Protein AF-A0A7C5JXQ3-F1 (afdb_monomer)

Solvent-accessible surface area (backbone atoms only — not comparable to full-atom values): 12854 Å² total; per-residue (Å²): 113,46,66,53,83,56,86,67,81,55,70,66,38,76,44,53,27,31,28,66,44,80,51,94,66,25,33,38,23,37,34,56,36,29,86,95,40,51,32,40,28,43,46,82,27,57,37,91,59,93,70,93,56,62,71,83,82,49,52,71,72,39,76,44,62,29,24,29,69,43,68,39,80,94,79,56,45,31,37,34,20,41,48,78,48,49,72,65,57,44,50,49,50,55,48,53,54,52,41,35,43,50,38,49,52,54,48,46,54,38,17,58,74,72,72,46,56,62,68,57,39,37,63,48,44,46,37,41,35,28,72,74,58,72,36,50,39,57,49,44,51,47,25,57,74,75,36,54,72,81,43,51,95,56,29,62,70,86,50,45,69,53,45,44,56,48,30,67,73,71,54,84,76,88,79,84,87,83,88,85,89,81,92,82,87,52,102,52,100,62,26,67,60,52,51,50,54,53,53,51,54,50,31,55,62,49,47,69,42,88,96,46,85,66,85,91,80,89,90,79,133

Sequence (221 aa):
MPRRAREFPEEGEFVVATVKSIHHYGAFLTLDEYPGKEGFMHISEVAPTFVRNIRDYLKEGQKIVAKVIRVDPSKGHIDLSLKRVKQQERKAKLQEFKRAQKAENLLKMAAEKLGKDFETAWREVWVPLEEEYGEVYAAFEDAAQNGIEVLKDLIPDEWLPVLEEIIRNYVEIPTVTIDAEFEITVPIPNGIEIIKEALIRARDRANEEQGIEVKFSYLGA

Organism: Thermococcus litoralis (NCBI:txid2265)

Secondary structure (DSSP, 8-state):
----SSSSPPTT-EEEEEEEEE-SSEEEEEETTSTT-EEEEEGGGT-SS--S-GGGT--TT-EEEEEEEEEETTTTEEEEESTT--HHHHHHHHHHHHHHHHHHHHHHHHHHHHT--HHHHIIIIIHHHHHHHSSHHHHHHHHHHH-GGGGTTTS-GGGHHHHHHHHHHHS---PPP----------STTHHHHHHHHHHHHHHHHTTSTT----------

Radius of gyration: 25.71 Å; Cα contacts (8 Å, |Δi|>4): 322; chains: 1; bounding box: 47×52×76 Å

Structure (mmCIF, N/CA/C/O backbone):
data_AF-A0A7C5JXQ3-F1
#
_entry.id   AF-A0A7C5JXQ3-F1
#
loop_
_atom_site.group_PDB
_atom_site.id
_atom_site.type_symbol
_atom_site.label_atom_id
_atom_site.label_alt_id
_atom_site.label_comp_id
_atom_site.label_asym_id
_atom_site.label_entity_id
_atom_site.label_seq_id
_atom_site.pdbx_PDB_ins_code
_atom_site.Cartn_x
_atom_site.Cartn_y
_atom_site.Cartn_z
_atom_site.occupancy
_atom_site.B_iso_or_equiv
_atom_site.auth_seq_id
_atom_site.auth_comp_id
_atom_site.auth_asym_id
_atom_site.auth_atom_id
_atom_site.pdbx_PDB_model_num
ATOM 1 N N . MET A 1 1 ? 3.890 4.669 7.418 1.00 72.50 1 MET A N 1
ATOM 2 C CA . MET A 1 1 ? 2.697 3.803 7.294 1.00 72.50 1 MET A CA 1
ATOM 3 C C . MET A 1 1 ? 1.848 4.523 6.289 1.00 72.50 1 MET A C 1
ATOM 5 O O . MET A 1 1 ? 1.723 5.738 6.457 1.00 72.50 1 MET A O 1
ATOM 9 N N . PRO A 1 2 ? 1.362 3.826 5.255 1.00 79.12 2 PRO A N 1
ATOM 10 C CA . PRO A 1 2 ? 0.767 4.493 4.116 1.00 79.12 2 PRO A CA 1
ATOM 11 C C . PRO A 1 2 ? -0.486 5.183 4.617 1.00 79.12 2 PRO A C 1
ATOM 13 O O . PRO A 1 2 ? -1.382 4.542 5.162 1.00 79.12 2 PRO A O 1
ATOM 16 N N . ARG A 1 3 ? -0.471 6.508 4.540 1.00 87.62 3 ARG A N 1
ATOM 17 C CA . ARG A 1 3 ? -1.582 7.343 4.965 1.00 87.62 3 ARG A CA 1
ATOM 18 C C . ARG A 1 3 ? -2.671 7.267 3.884 1.00 87.62 3 ARG A C 1
ATOM 20 O O . ARG A 1 3 ? -2.395 7.020 2.722 1.00 87.62 3 ARG A O 1
ATOM 27 N N . ARG A 1 4 ? -3.932 7.435 4.238 1.00 90.06 4 ARG A N 1
ATOM 28 C CA . ARG A 1 4 ? -4.990 7.660 3.245 1.00 90.06 4 ARG A CA 1
ATOM 29 C C . ARG A 1 4 ? -5.142 9.158 3.006 1.00 90.06 4 ARG A C 1
ATOM 31 O O . ARG A 1 4 ? -4.975 9.949 3.937 1.00 90.06 4 ARG A O 1
ATOM 38 N N . ALA A 1 5 ? -5.463 9.560 1.780 1.00 85.06 5 ALA A N 1
ATOM 39 C CA . ALA A 1 5 ? -5.806 10.939 1.441 1.00 85.06 5 ALA A CA 1
ATOM 40 C C . ALA A 1 5 ? -7.048 11.397 2.220 1.00 85.06 5 ALA A C 1
ATOM 42 O O . ALA A 1 5 ? -7.107 12.520 2.721 1.00 85.06 5 ALA A O 1
ATOM 43 N N . ARG A 1 6 ? -8.014 10.487 2.391 1.00 88.94 6 ARG A N 1
ATOM 44 C CA . ARG A 1 6 ? -9.240 10.719 3.160 1.00 88.94 6 ARG A CA 1
ATOM 45 C C . ARG A 1 6 ? -8.972 10.695 4.661 1.00 88.94 6 ARG A C 1
ATOM 47 O O . ARG A 1 6 ? -8.237 9.853 5.169 1.00 88.94 6 ARG A O 1
ATOM 54 N N . GLU A 1 7 ? -9.640 11.587 5.384 1.00 88.88 7 GLU A N 1
ATOM 55 C CA . GLU A 1 7 ? -9.481 11.705 6.836 1.00 88.88 7 GLU A CA 1
ATOM 56 C C . GLU A 1 7 ? -10.127 10.543 7.613 1.00 88.88 7 GLU A C 1
ATOM 58 O O . GLU A 1 7 ? -9.627 10.143 8.667 1.00 88.88 7 GLU A O 1
ATOM 63 N N . PHE A 1 8 ? -11.232 9.999 7.099 1.00 92.31 8 PHE A N 1
ATOM 64 C CA . PHE A 1 8 ? -11.975 8.899 7.708 1.00 92.31 8 PHE A CA 1
ATOM 65 C C . PHE A 1 8 ? -12.136 7.740 6.720 1.00 92.31 8 PHE A C 1
ATOM 67 O O . PHE A 1 8 ? -12.229 7.983 5.513 1.00 92.31 8 PHE A O 1
ATOM 74 N N . PRO A 1 9 ? -12.181 6.490 7.213 1.00 94.56 9 PRO A N 1
ATOM 75 C CA . PRO A 1 9 ? -12.545 5.354 6.383 1.00 94.56 9 PRO A CA 1
ATOM 76 C C . PRO A 1 9 ? -14.033 5.381 6.034 1.00 94.56 9 PRO A C 1
ATOM 78 O O . PRO A 1 9 ? -14.826 6.077 6.673 1.00 94.56 9 PRO A O 1
ATOM 81 N N . GLU A 1 10 ? -14.418 4.574 5.054 1.00 94.12 10 GLU A N 1
ATOM 82 C CA . GLU A 1 10 ? -15.825 4.371 4.708 1.00 94.12 10 GLU A CA 1
ATOM 83 C C . GLU A 1 10 ? -16.452 3.204 5.472 1.00 94.12 10 GLU A C 1
ATOM 85 O O . GLU A 1 10 ? -15.788 2.249 5.887 1.00 94.12 10 GLU A O 1
ATOM 90 N N . GLU A 1 11 ? -17.775 3.249 5.638 1.00 95.75 11 GLU A N 1
ATOM 91 C CA . GLU A 1 11 ? -18.506 2.103 6.168 1.00 95.75 11 GLU A CA 1
ATOM 92 C C . GLU A 1 11 ? -18.346 0.891 5.245 1.00 95.75 11 GLU A C 1
ATOM 94 O O . GLU A 1 11 ? -18.584 0.948 4.042 1.00 95.75 11 GLU A O 1
ATOM 99 N N . GLY A 1 12 ? -17.943 -0.237 5.826 1.00 95.88 12 GLY A N 1
ATOM 100 C CA . GLY A 1 12 ? -17.653 -1.462 5.095 1.00 95.88 12 GLY A CA 1
ATOM 101 C C . GLY A 1 12 ? -16.199 -1.620 4.649 1.00 95.88 12 GLY A C 1
ATOM 102 O O . GLY A 1 12 ? -15.840 -2.745 4.290 1.00 95.88 12 GLY A O 1
ATOM 103 N N . GLU A 1 13 ? -15.370 -0.575 4.730 1.00 95.38 13 GLU A N 1
ATOM 104 C CA . GLU A 1 13 ? -13.942 -0.635 4.399 1.00 95.38 13 GLU A CA 1
ATOM 105 C C . GLU A 1 13 ? -13.188 -1.590 5.342 1.00 95.38 13 GLU A C 1
ATOM 107 O O . GLU A 1 13 ? -13.518 -1.736 6.524 1.00 95.38 13 GLU A O 1
ATOM 112 N N . PHE A 1 14 ? -12.161 -2.262 4.820 1.00 96.88 14 PHE A N 1
ATOM 113 C CA . PHE A 1 14 ? -11.217 -3.029 5.630 1.00 96.88 14 PHE A CA 1
ATOM 114 C C . PHE A 1 14 ? -10.001 -2.163 5.934 1.00 96.88 14 PHE A C 1
ATOM 116 O O . PHE A 1 14 ? -9.399 -1.606 5.023 1.00 96.88 14 PHE A O 1
ATOM 123 N N . VAL A 1 15 ? -9.615 -2.095 7.203 1.00 96.56 15 VAL A N 1
ATOM 124 C CA . VAL A 1 15 ? -8.503 -1.266 7.678 1.00 96.56 15 VAL A CA 1
ATOM 125 C C . VAL A 1 15 ? -7.504 -2.102 8.464 1.00 96.56 15 VAL A C 1
ATOM 127 O O . VAL A 1 15 ? -7.875 -3.062 9.152 1.00 96.56 15 VAL A O 1
ATOM 130 N N . VAL A 1 16 ? -6.228 -1.735 8.384 1.00 97.00 16 VAL A N 1
ATOM 131 C CA . VAL A 1 16 ? -5.187 -2.250 9.274 1.00 97.00 16 VAL A CA 1
ATOM 132 C C . VAL A 1 16 ? -5.169 -1.405 10.543 1.00 97.00 16 VAL A C 1
ATOM 134 O O . VAL A 1 16 ? -5.047 -0.181 10.498 1.00 97.00 16 VAL A O 1
ATOM 137 N N . ALA A 1 17 ? -5.298 -2.061 11.693 1.00 96.56 17 ALA A N 1
ATOM 138 C CA . ALA A 1 17 ? -5.339 -1.392 12.982 1.00 96.56 17 ALA A CA 1
ATOM 139 C C . ALA A 1 17 ? -4.444 -2.089 14.009 1.00 96.56 17 ALA A C 1
ATOM 141 O O . ALA A 1 17 ? -4.345 -3.320 14.048 1.00 96.56 17 ALA A O 1
ATOM 142 N N . THR A 1 18 ? -3.814 -1.294 14.868 1.00 97.00 18 THR A N 1
ATOM 143 C CA . THR A 1 18 ? -2.982 -1.766 15.976 1.00 97.00 18 THR A CA 1
ATOM 144 C C . THR A 1 18 ? -3.766 -1.680 17.283 1.00 97.00 18 THR A C 1
ATOM 146 O O . THR A 1 18 ? -4.255 -0.613 17.645 1.00 97.00 18 THR A O 1
ATOM 149 N N . VAL A 1 19 ? -3.883 -2.788 18.017 1.00 97.62 19 VAL A N 1
ATOM 150 C CA . VAL A 1 19 ? -4.568 -2.822 19.320 1.00 97.62 19 VAL A CA 1
ATOM 151 C C . VAL A 1 19 ? -3.808 -1.952 20.324 1.00 97.62 19 VAL A C 1
ATOM 153 O O . VAL A 1 19 ? -2.655 -2.237 20.641 1.00 97.62 19 VAL A O 1
ATOM 156 N N . LYS A 1 20 ? -4.459 -0.912 20.846 1.00 96.75 20 LYS A N 1
ATOM 157 C CA . LYS A 1 20 ? -3.877 0.031 21.808 1.00 96.75 20 LYS A CA 1
ATOM 158 C C . LYS A 1 20 ? -4.143 -0.392 23.249 1.00 96.75 20 LYS A C 1
ATOM 160 O O . LYS A 1 20 ? -3.214 -0.450 24.045 1.00 96.75 20 LYS A O 1
ATOM 165 N N . SER A 1 21 ? -5.397 -0.700 23.576 1.00 96.56 21 SER A N 1
ATOM 166 C CA . SER A 1 21 ? -5.796 -1.144 24.914 1.00 96.56 21 SER A CA 1
ATOM 167 C C . SER A 1 21 ? -6.962 -2.122 24.857 1.00 96.56 21 SER A C 1
ATOM 169 O O . SER A 1 21 ? -7.824 -2.045 23.976 1.00 96.56 21 SER A O 1
ATOM 171 N N . ILE A 1 22 ? -6.998 -3.053 25.813 1.00 96.75 22 ILE A N 1
ATOM 172 C CA . ILE A 1 22 ? -8.064 -4.057 25.922 1.00 96.75 22 ILE A CA 1
ATOM 173 C C . ILE A 1 22 ? -8.810 -3.891 27.246 1.00 96.75 22 ILE A C 1
ATOM 175 O O . ILE A 1 22 ? -8.234 -3.991 28.332 1.00 96.75 22 ILE A O 1
ATOM 179 N N . HIS A 1 23 ? -10.125 -3.717 27.152 1.00 95.62 23 HIS A N 1
ATOM 180 C CA . HIS A 1 23 ? -11.053 -3.639 28.276 1.00 95.62 23 HIS A CA 1
ATOM 181 C C . HIS A 1 23 ? -12.023 -4.830 28.269 1.00 95.62 23 HIS A C 1
ATOM 183 O O . HIS A 1 23 ? -12.006 -5.674 27.379 1.00 95.62 23 HIS A O 1
ATOM 189 N N . HIS A 1 24 ? -12.878 -4.933 29.288 1.00 92.19 24 HIS A N 1
ATOM 190 C CA . HIS A 1 24 ? -13.839 -6.038 29.398 1.00 92.19 24 HIS A CA 1
ATOM 191 C C . HIS A 1 24 ? -14.988 -5.943 28.380 1.00 92.19 24 HIS A C 1
ATOM 193 O O . HIS A 1 24 ? -15.554 -6.963 28.008 1.00 92.19 24 HIS A O 1
ATOM 199 N N . TYR A 1 25 ? -15.326 -4.733 27.927 1.00 93.19 25 TYR A N 1
ATOM 200 C CA . TYR A 1 25 ? -16.412 -4.477 26.975 1.00 93.19 25 TYR A CA 1
ATOM 201 C C . TYR A 1 25 ? -15.937 -4.351 25.517 1.00 93.19 25 TYR A C 1
ATOM 203 O O . TYR A 1 25 ? -16.755 -4.340 24.598 1.00 93.19 25 TYR A O 1
ATOM 211 N N . GLY A 1 26 ? -14.629 -4.251 25.278 1.00 95.19 26 GLY A N 1
ATOM 212 C CA . GLY A 1 26 ? -14.081 -4.024 23.945 1.00 95.19 26 GLY A CA 1
ATOM 213 C C . GLY A 1 26 ? -12.593 -3.691 23.953 1.00 95.19 26 GLY A C 1
ATOM 214 O O . GLY A 1 26 ? -11.944 -3.716 24.998 1.00 95.19 26 GLY A O 1
ATOM 215 N N . ALA A 1 27 ? -12.064 -3.360 22.783 1.00 97.31 27 ALA A N 1
ATOM 216 C CA . ALA A 1 27 ? -10.690 -2.918 22.589 1.00 97.31 27 ALA A CA 1
ATOM 217 C C . ALA A 1 27 ? -10.658 -1.599 21.811 1.00 97.31 27 ALA A C 1
ATOM 219 O O . ALA A 1 27 ? -11.461 -1.397 20.900 1.00 97.31 27 ALA A O 1
ATOM 220 N N . PHE A 1 28 ? -9.716 -0.726 22.157 1.00 97.31 28 PHE A N 1
ATOM 221 C CA . PHE A 1 28 ? -9.392 0.452 21.359 1.00 97.31 28 PHE A CA 1
ATOM 222 C C . PHE A 1 28 ? -8.217 0.125 20.448 1.00 97.31 28 PHE A C 1
ATOM 224 O O . PHE A 1 28 ? -7.239 -0.495 20.877 1.00 97.31 28 PHE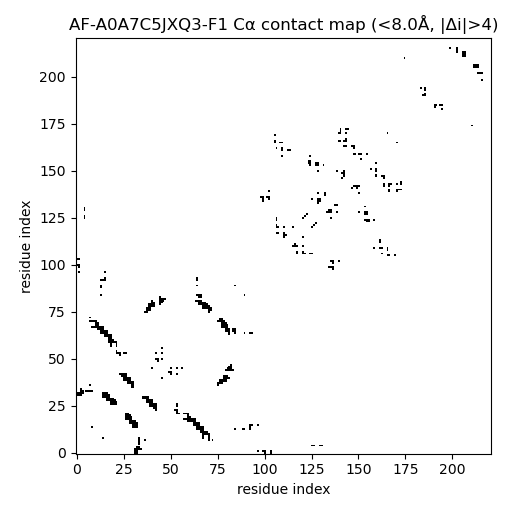 A O 1
ATOM 231 N N . LEU A 1 29 ? -8.316 0.528 19.186 1.00 97.38 29 LEU A N 1
ATOM 232 C CA . LEU A 1 29 ? -7.314 0.281 18.162 1.00 97.38 29 LEU A CA 1
ATOM 233 C C . LEU A 1 29 ? -6.965 1.586 17.456 1.00 97.38 29 LEU A C 1
ATOM 235 O O . LEU A 1 29 ? -7.843 2.385 17.162 1.00 97.38 29 LEU A O 1
ATOM 239 N N . THR A 1 30 ? -5.695 1.795 17.147 1.00 96.31 30 THR A N 1
ATOM 240 C CA . THR A 1 30 ? -5.259 2.899 16.288 1.00 96.31 30 THR A CA 1
ATOM 241 C C . THR A 1 30 ? -5.303 2.435 14.839 1.00 96.31 30 THR A C 1
ATOM 243 O O . THR A 1 30 ? -4.817 1.344 14.540 1.00 96.31 30 THR A O 1
ATOM 246 N N . LEU A 1 31 ? -5.893 3.231 13.947 1.00 95.69 31 LEU A N 1
ATOM 247 C CA . LEU A 1 31 ? -5.925 2.926 12.519 1.00 95.69 31 LEU A CA 1
ATOM 248 C C . LEU A 1 31 ? -4.583 3.336 11.904 1.00 95.69 31 LEU A C 1
ATOM 250 O O . LEU A 1 31 ? -4.232 4.511 11.890 1.00 95.69 31 LEU A O 1
ATOM 254 N N . ASP A 1 32 ? -3.833 2.364 11.393 1.00 93.75 32 ASP A N 1
ATOM 255 C CA . ASP A 1 32 ? -2.472 2.580 10.887 1.00 93.75 32 ASP A CA 1
ATOM 256 C C . ASP A 1 32 ? -2.449 3.451 9.619 1.00 93.75 32 ASP A C 1
ATOM 258 O O . ASP A 1 32 ? -1.473 4.152 9.354 1.00 93.75 32 ASP A O 1
ATOM 262 N N . GLU A 1 33 ? -3.532 3.389 8.844 1.00 92.31 33 GLU A N 1
ATOM 263 C CA . GLU A 1 33 ? -3.713 4.090 7.567 1.00 92.31 33 GLU A CA 1
ATOM 264 C C . GLU A 1 33 ? -4.304 5.503 7.744 1.00 92.31 33 GLU A C 1
ATOM 266 O O . GLU A 1 33 ? -4.243 6.326 6.834 1.00 92.31 33 GLU A O 1
ATOM 271 N N . TYR A 1 34 ? -4.843 5.812 8.930 1.00 92.88 34 TYR A N 1
ATOM 272 C CA . TYR A 1 34 ? -5.528 7.072 9.233 1.00 92.88 34 TYR A CA 1
ATOM 273 C C . TYR A 1 34 ? -4.872 7.737 10.449 1.00 92.88 34 TYR A C 1
ATOM 275 O O . TYR A 1 34 ? -5.254 7.462 11.593 1.00 92.88 34 TYR A O 1
ATOM 283 N N . PRO A 1 35 ? -3.866 8.606 10.234 1.00 88.62 35 PRO A N 1
ATOM 284 C CA . PRO A 1 35 ? -3.077 9.188 11.311 1.00 88.62 35 PRO A CA 1
ATOM 285 C C . PRO A 1 35 ? -3.937 9.852 12.390 1.00 88.62 35 PRO A C 1
ATOM 287 O O . PRO A 1 35 ? -4.770 10.712 12.112 1.00 88.62 35 PRO A O 1
ATOM 290 N N . GLY A 1 36 ? -3.717 9.448 13.642 1.00 88.12 36 GLY A N 1
ATOM 291 C CA . GLY A 1 36 ? -4.414 10.007 14.802 1.00 88.12 36 GLY A CA 1
ATOM 292 C C . GLY A 1 36 ? -5.865 9.546 14.978 1.00 88.12 36 GLY A C 1
ATOM 293 O O . GLY A 1 36 ? -6.516 10.011 15.911 1.00 88.12 36 GLY A O 1
ATOM 294 N N . LYS A 1 37 ? -6.381 8.639 14.135 1.00 93.88 37 LYS A N 1
ATOM 295 C CA . LYS A 1 37 ? -7.733 8.087 14.289 1.00 93.88 37 LYS A CA 1
ATOM 296 C C . LYS A 1 37 ? -7.721 6.810 15.123 1.00 93.88 37 LYS A C 1
ATOM 298 O O . LYS A 1 37 ? -6.889 5.917 14.942 1.00 93.88 37 LYS A O 1
ATOM 303 N N . GLU A 1 38 ? -8.685 6.723 16.031 1.00 94.62 38 GLU A N 1
ATOM 304 C CA . GLU A 1 38 ? -8.904 5.557 16.881 1.00 94.62 38 GLU A CA 1
ATOM 305 C C . GLU A 1 38 ? -10.241 4.905 16.541 1.00 94.62 38 GLU A C 1
ATOM 307 O O . GLU A 1 38 ? -11.250 5.571 16.317 1.00 94.62 38 GLU A O 1
ATOM 312 N N . GLY A 1 39 ? -10.232 3.580 16.498 1.00 96.25 39 GLY A N 1
ATOM 313 C CA . GLY A 1 39 ? -11.405 2.747 16.345 1.00 96.25 39 GLY A CA 1
ATOM 314 C C . GLY A 1 39 ? -11.693 1.973 17.620 1.00 96.25 39 GLY A C 1
ATOM 315 O O . GLY A 1 39 ? -10.797 1.626 18.393 1.00 96.25 39 GLY A O 1
ATOM 316 N N . PHE A 1 40 ? -12.964 1.674 17.827 1.00 97.75 40 PHE A N 1
ATOM 317 C CA . PHE A 1 40 ? -13.446 0.879 18.937 1.00 97.75 40 PHE A CA 1
ATOM 318 C C . PHE A 1 40 ? -14.010 -0.443 18.421 1.00 97.75 40 PHE A C 1
ATOM 320 O O . PHE A 1 40 ? -14.830 -0.480 17.508 1.00 97.75 40 PHE A O 1
ATOM 327 N N . MET A 1 41 ? -13.581 -1.549 19.020 1.00 97.62 41 MET A N 1
ATOM 328 C CA . MET A 1 41 ? -14.098 -2.881 18.731 1.00 97.62 41 MET A CA 1
ATOM 329 C C . MET A 1 41 ? -14.825 -3.414 19.955 1.00 97.62 41 MET A C 1
ATOM 331 O O . MET A 1 41 ? -14.204 -3.746 20.965 1.00 97.62 41 MET A O 1
ATOM 335 N N . HIS A 1 42 ? -16.145 -3.532 19.862 1.00 97.25 42 HIS A N 1
ATOM 336 C CA . HIS A 1 42 ? -16.944 -4.115 20.934 1.00 97.25 42 HIS A CA 1
ATOM 337 C C . HIS A 1 42 ? -16.655 -5.618 21.094 1.00 97.25 42 HIS A C 1
ATOM 339 O O . HIS A 1 42 ? -16.373 -6.307 20.113 1.00 97.2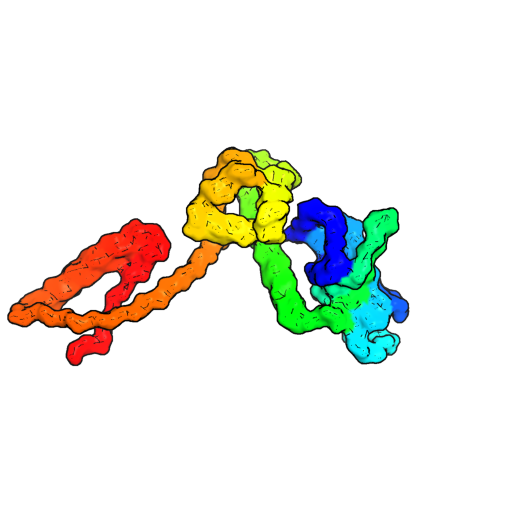5 42 HIS A O 1
ATOM 345 N N . ILE A 1 43 ? -16.791 -6.165 22.309 1.00 95.38 43 ILE A N 1
ATOM 346 C CA . ILE A 1 43 ? -16.560 -7.596 22.594 1.00 95.38 43 ILE A CA 1
ATOM 347 C C . ILE A 1 43 ? -17.378 -8.526 21.686 1.00 95.38 43 ILE A C 1
ATOM 349 O O . ILE A 1 43 ? -16.889 -9.566 21.248 1.00 95.38 43 ILE A O 1
ATOM 353 N N . SER A 1 44 ? -18.602 -8.122 21.334 1.00 95.50 44 SER A N 1
ATOM 354 C CA . SER A 1 44 ? -19.474 -8.883 20.430 1.00 95.50 44 SER A CA 1
ATOM 355 C C . SER A 1 44 ? -19.005 -8.881 18.977 1.00 95.50 44 SER A C 1
ATOM 357 O O . SER A 1 44 ? -19.570 -9.608 18.167 1.00 95.50 44 SER A O 1
ATOM 359 N N . GLU A 1 45 ? -18.041 -8.038 18.614 1.00 96.62 45 GLU A N 1
ATOM 360 C CA . GLU A 1 45 ? -17.487 -7.902 17.265 1.00 96.62 45 GLU A CA 1
ATOM 361 C C . GLU A 1 45 ? -16.089 -8.541 17.136 1.00 96.62 45 GLU A C 1
ATOM 363 O O . GLU A 1 45 ? -15.522 -8.559 16.044 1.00 96.62 45 GLU A O 1
ATOM 368 N N . VAL A 1 46 ? -15.557 -9.132 18.215 1.00 95.12 46 VAL A N 1
ATOM 369 C CA . VAL A 1 46 ? -14.247 -9.810 18.233 1.00 95.12 46 VAL A CA 1
ATOM 370 C C . VAL A 1 46 ? -14.301 -11.177 17.545 1.00 95.12 46 VAL A C 1
ATOM 372 O O . VAL A 1 46 ? -13.438 -11.491 16.729 1.00 95.12 46 VAL A O 1
ATOM 375 N N . ALA A 1 47 ? -15.318 -11.990 17.844 1.00 93.38 47 ALA A N 1
ATOM 376 C CA . ALA A 1 47 ? -15.467 -13.334 17.289 1.00 93.38 47 ALA A CA 1
ATOM 377 C C . ALA A 1 47 ? -16.939 -13.663 16.969 1.00 93.38 47 ALA A C 1
ATOM 379 O O . ALA A 1 47 ? -17.843 -13.017 17.504 1.00 93.38 47 ALA A O 1
ATOM 380 N N . PRO A 1 48 ? -17.209 -14.664 16.106 1.00 90.88 48 PRO A N 1
ATOM 381 C CA . PRO A 1 48 ? -18.572 -15.137 15.843 1.00 90.88 48 PRO A CA 1
ATOM 382 C C . PRO A 1 48 ? -19.219 -15.830 17.052 1.00 90.88 48 PRO A C 1
ATOM 384 O O . PRO A 1 48 ? -20.441 -15.855 17.173 1.00 90.88 48 PRO A O 1
ATOM 387 N N . THR A 1 49 ? -18.403 -16.413 17.931 1.00 91.25 49 THR A N 1
ATOM 388 C CA . THR A 1 49 ? -18.823 -17.115 19.150 1.00 91.25 49 THR A CA 1
ATOM 389 C C . THR A 1 49 ? -18.812 -16.191 20.364 1.00 91.25 49 THR A C 1
ATOM 391 O O . THR A 1 49 ? -18.162 -15.148 20.357 1.00 91.25 49 THR A O 1
ATOM 394 N N . PHE A 1 50 ? -19.483 -16.601 21.445 1.00 90.56 50 PHE A N 1
ATOM 395 C CA . PHE A 1 50 ? -19.423 -15.876 22.714 1.00 90.56 50 PHE A CA 1
ATOM 396 C C . PHE A 1 50 ? -17.979 -15.783 23.234 1.00 90.56 50 PHE A C 1
ATOM 398 O O . PHE A 1 50 ? -17.294 -16.796 23.388 1.00 90.56 50 PHE A O 1
ATOM 405 N N . VAL A 1 51 ? -17.530 -14.561 23.519 1.00 91.62 51 VAL A N 1
ATOM 406 C CA . VAL A 1 51 ? -16.186 -14.267 24.024 1.00 91.62 51 VAL A CA 1
ATOM 407 C C . VAL A 1 51 ? -16.275 -13.986 25.519 1.00 91.62 51 VAL A C 1
ATOM 409 O O . VAL A 1 51 ? -16.869 -12.994 25.929 1.00 91.62 51 VAL A O 1
ATOM 412 N N . ARG A 1 52 ? -15.666 -14.846 26.343 1.00 90.25 52 ARG A N 1
ATOM 413 C CA . ARG A 1 52 ? -15.561 -14.620 27.796 1.00 90.25 52 ARG A CA 1
ATOM 414 C C . ARG A 1 52 ? -14.444 -13.634 28.144 1.00 90.25 52 ARG A C 1
ATOM 416 O O . ARG A 1 52 ? -14.591 -12.851 29.077 1.00 90.25 52 ARG A O 1
ATOM 423 N N . ASN A 1 53 ? -13.331 -13.694 27.417 1.00 91.69 53 ASN A N 1
ATOM 424 C CA . ASN A 1 53 ? -12.165 -12.845 27.624 1.00 91.69 53 ASN A CA 1
ATOM 425 C C . ASN A 1 53 ? -11.585 -12.413 26.272 1.00 91.69 53 ASN A C 1
ATOM 427 O O . ASN A 1 53 ? -11.166 -13.242 25.469 1.00 91.69 53 ASN A O 1
ATOM 431 N N . ILE A 1 54 ? -11.542 -11.102 26.023 1.00 92.06 54 ILE A N 1
ATOM 432 C CA . ILE A 1 54 ? -11.021 -10.537 24.766 1.00 92.06 54 ILE A CA 1
ATOM 433 C C . ILE A 1 54 ? -9.528 -10.835 24.597 1.00 92.06 54 ILE A C 1
ATOM 435 O O . ILE A 1 54 ? -9.057 -10.998 23.473 1.00 92.06 54 ILE A O 1
ATOM 439 N N . ARG A 1 55 ? -8.788 -10.963 25.707 1.00 93.69 55 ARG A N 1
ATOM 440 C CA . ARG A 1 55 ? -7.337 -11.214 25.693 1.00 93.69 55 ARG A CA 1
ATOM 441 C C . ARG A 1 55 ? -6.946 -12.566 25.095 1.00 93.69 55 ARG A C 1
ATOM 443 O O . ARG A 1 55 ? -5.784 -12.762 24.754 1.00 93.69 55 ARG A O 1
ATOM 450 N N . ASP A 1 56 ? -7.905 -13.474 24.941 1.00 92.50 56 ASP A N 1
ATOM 451 C CA . ASP A 1 56 ? -7.681 -14.758 24.274 1.00 92.50 56 ASP A CA 1
ATOM 452 C C . ASP A 1 56 ? -7.592 -14.584 22.741 1.00 92.50 56 ASP A C 1
ATOM 454 O O . ASP A 1 56 ? -7.029 -15.430 22.049 1.00 92.50 56 ASP A O 1
ATOM 458 N N . TYR A 1 57 ? -8.112 -13.468 22.212 1.00 93.00 57 TYR A N 1
ATOM 459 C CA . TYR A 1 57 ? -8.195 -13.162 20.779 1.00 93.00 57 TYR A CA 1
ATOM 460 C C . TYR A 1 57 ? -7.288 -12.005 20.357 1.00 93.00 57 TYR A C 1
ATOM 462 O O . TYR A 1 57 ? -6.765 -12.004 19.242 1.00 93.00 57 TYR A O 1
ATOM 470 N N . LEU A 1 58 ? -7.122 -11.013 21.233 1.00 95.00 58 LEU A N 1
ATOM 471 C CA . LEU A 1 58 ? -6.373 -9.790 20.971 1.00 95.00 58 LEU A CA 1
ATOM 472 C C . LEU A 1 58 ? -5.263 -9.601 22.002 1.00 95.00 58 LEU A C 1
ATOM 474 O O . LEU A 1 58 ? -5.433 -9.895 23.185 1.00 95.00 58 LEU A O 1
ATOM 478 N N . LYS A 1 59 ? -4.141 -9.039 21.557 1.00 96.56 59 LYS A N 1
ATOM 479 C CA . LYS A 1 59 ? -3.033 -8.594 22.408 1.00 96.56 59 LYS A CA 1
ATOM 480 C C . LYS A 1 59 ? -2.731 -7.127 22.139 1.00 96.56 59 LYS A C 1
ATOM 482 O O . LYS A 1 59 ? -2.809 -6.684 21.000 1.00 96.56 59 LYS A O 1
ATOM 487 N N . GLU A 1 60 ? -2.359 -6.381 23.171 1.00 96.50 60 GLU A N 1
ATOM 488 C CA . GLU A 1 60 ? -1.890 -5.001 23.005 1.00 96.50 60 GLU A CA 1
ATOM 489 C C . GLU A 1 60 ? -0.638 -4.973 22.109 1.00 96.50 60 GLU A C 1
ATOM 491 O O . GLU A 1 60 ? 0.214 -5.860 22.179 1.00 96.50 60 GLU A O 1
ATOM 496 N N . GLY A 1 61 ? -0.576 -4.003 21.197 1.00 95.94 61 GLY A N 1
ATOM 497 C CA . GLY A 1 61 ? 0.436 -3.903 20.142 1.00 95.94 61 GLY A CA 1
ATOM 498 C C . GLY A 1 61 ? 0.209 -4.818 18.929 1.00 95.94 61 GLY A C 1
ATOM 499 O O . GLY A 1 61 ? 0.937 -4.712 17.942 1.00 95.94 61 GLY A O 1
ATOM 500 N N . GLN A 1 62 ? -0.790 -5.707 18.947 1.00 96.12 62 GLN A N 1
ATOM 501 C CA . GLN A 1 62 ? -1.077 -6.588 17.815 1.00 96.12 62 GLN A CA 1
ATOM 502 C C . GLN A 1 62 ? -1.678 -5.810 16.641 1.00 96.12 62 GLN A C 1
ATOM 504 O O . GLN A 1 62 ? -2.659 -5.089 16.806 1.00 96.12 62 GLN A O 1
ATOM 509 N N . LYS A 1 63 ? -1.145 -6.032 15.434 1.00 95.75 63 LYS A N 1
ATOM 510 C CA . LYS A 1 63 ? -1.758 -5.570 14.182 1.00 95.75 63 LYS A CA 1
ATOM 511 C C . LYS A 1 63 ? -2.797 -6.565 13.683 1.00 95.75 63 LYS A C 1
ATOM 513 O O . LYS A 1 63 ? -2.503 -7.756 13.535 1.00 95.75 63 LYS A O 1
ATOM 518 N N . ILE A 1 64 ? -3.994 -6.076 13.390 1.00 96.44 64 ILE A N 1
ATOM 519 C CA . ILE A 1 64 ? -5.101 -6.857 12.838 1.00 96.44 64 ILE A CA 1
ATOM 520 C C . ILE A 1 64 ? -5.724 -6.137 11.642 1.00 96.44 64 ILE A C 1
ATOM 522 O O . ILE A 1 64 ? -5.594 -4.927 11.498 1.00 96.44 64 ILE A O 1
ATOM 526 N N . VAL A 1 65 ? -6.420 -6.896 10.797 1.00 97.50 65 VAL A N 1
ATOM 527 C CA . VAL A 1 65 ? -7.342 -6.327 9.808 1.00 97.50 65 VAL A CA 1
ATOM 528 C C . VAL A 1 65 ? -8.728 -6.352 10.427 1.00 97.50 65 VAL A C 1
ATOM 530 O O . VAL A 1 65 ? -9.159 -7.408 10.899 1.00 97.50 65 VAL A O 1
ATOM 533 N N . ALA A 1 66 ? -9.410 -5.215 10.420 1.00 97.44 66 ALA A N 1
ATOM 534 C CA . ALA A 1 66 ? -10.776 -5.085 10.899 1.00 97.44 66 ALA A CA 1
ATOM 535 C C . ALA A 1 66 ? -11.658 -4.454 9.819 1.00 97.44 66 ALA A C 1
ATOM 537 O O . ALA A 1 66 ? -11.188 -3.677 8.994 1.00 97.44 66 ALA A O 1
ATOM 538 N N . LYS A 1 67 ? -12.946 -4.793 9.832 1.00 98.00 67 LYS A N 1
ATOM 539 C CA . LYS A 1 67 ? -13.958 -4.157 8.992 1.00 98.00 67 LYS A CA 1
ATOM 540 C C . LYS A 1 67 ? -14.584 -2.984 9.733 1.00 98.00 67 LYS A C 1
ATOM 542 O O . LYS A 1 67 ? -14.994 -3.148 10.882 1.00 98.00 67 LYS A O 1
ATOM 547 N N . VAL A 1 68 ? -14.714 -1.848 9.067 1.00 97.88 68 VAL A N 1
ATOM 548 C CA . VAL A 1 68 ? -15.449 -0.687 9.565 1.00 97.88 68 VAL A CA 1
ATOM 549 C C . VAL A 1 68 ? -16.945 -0.979 9.489 1.00 97.88 68 VAL A C 1
ATOM 551 O O . VAL A 1 68 ? -17.476 -1.324 8.434 1.00 97.88 68 VAL A O 1
ATOM 554 N N . ILE A 1 69 ? -17.628 -0.902 10.628 1.00 97.19 69 ILE A N 1
ATOM 555 C CA . ILE A 1 69 ? -19.076 -1.120 10.734 1.00 97.19 69 ILE A CA 1
ATOM 556 C C . ILE A 1 69 ? -19.820 0.203 10.613 1.00 97.19 69 ILE A C 1
ATOM 558 O O . ILE A 1 69 ? -20.862 0.254 9.971 1.00 97.19 69 ILE A O 1
ATOM 562 N N . ARG A 1 70 ? -19.307 1.233 11.288 1.00 96.12 70 ARG A N 1
ATOM 563 C CA . ARG A 1 70 ? -19.942 2.540 11.388 1.00 96.12 70 ARG A CA 1
ATOM 564 C C . ARG A 1 70 ? -18.889 3.617 11.571 1.00 96.12 70 ARG A C 1
ATOM 566 O O . ARG A 1 70 ? -17.915 3.399 12.295 1.00 96.12 70 ARG A O 1
ATOM 573 N N . VAL A 1 71 ? -19.128 4.777 10.973 1.00 96.00 71 VAL A N 1
ATOM 574 C CA . VAL A 1 71 ? -18.290 5.967 11.145 1.00 96.00 71 VAL A CA 1
ATOM 575 C C . VAL A 1 71 ? -19.174 7.144 11.542 1.00 96.00 71 VAL A C 1
ATOM 577 O O . VAL A 1 71 ? -20.165 7.436 10.884 1.00 96.00 71 VAL A O 1
ATOM 580 N N . ASP A 1 72 ? -18.817 7.826 12.628 1.00 93.94 72 ASP A N 1
ATOM 581 C CA . ASP A 1 72 ? -19.399 9.111 13.030 1.00 93.94 72 ASP A CA 1
ATOM 582 C C . ASP A 1 72 ? -18.291 10.176 12.941 1.00 93.94 72 ASP A C 1
ATOM 584 O O . ASP A 1 72 ? -17.538 10.361 13.907 1.00 93.94 72 ASP A O 1
ATOM 588 N N . PRO A 1 73 ? -18.146 10.864 11.787 1.00 90.50 73 PRO A N 1
ATOM 589 C CA . PRO A 1 73 ? -17.092 11.858 11.584 1.00 90.50 73 PRO A CA 1
ATOM 590 C C . PRO A 1 73 ? -17.200 13.050 12.539 1.00 90.50 73 PRO A C 1
ATOM 592 O O . PRO A 1 73 ? -16.184 13.628 12.914 1.00 90.50 73 PRO A O 1
ATOM 595 N N . SER A 1 74 ? -18.415 13.401 12.980 1.00 90.50 74 SER A N 1
ATOM 596 C CA . SER A 1 74 ? -18.644 14.525 13.895 1.00 90.50 74 SER A CA 1
ATOM 597 C C . SER A 1 74 ? -18.070 14.269 15.286 1.00 90.50 74 SER A C 1
ATOM 599 O O . SER A 1 74 ? -17.635 15.205 15.953 1.00 90.50 74 SER A O 1
ATOM 601 N N . LYS A 1 75 ? -18.066 13.007 15.730 1.00 88.94 75 LYS A N 1
ATOM 602 C CA . LYS A 1 75 ? -17.491 12.593 17.022 1.00 88.94 75 LYS A CA 1
ATOM 603 C C . LYS A 1 75 ? -16.121 11.937 16.896 1.00 88.94 75 LYS A C 1
ATOM 605 O O . LYS A 1 75 ? -15.477 11.680 17.907 1.00 88.94 75 LYS A O 1
ATOM 610 N N . GLY A 1 76 ? -15.691 11.630 15.675 1.00 88.00 76 GLY A N 1
ATOM 611 C CA . GLY A 1 76 ? -14.477 10.867 15.407 1.00 88.00 76 GLY A CA 1
ATOM 612 C C . GLY A 1 76 ? -14.563 9.400 15.838 1.00 88.00 76 GLY A C 1
ATOM 613 O O . GLY A 1 76 ? -13.531 8.775 16.055 1.00 88.00 76 GLY A O 1
ATOM 614 N N . HIS A 1 77 ? -15.772 8.853 16.003 1.00 92.44 77 HIS A N 1
ATOM 615 C CA . HIS A 1 77 ? -15.961 7.469 16.437 1.00 92.44 77 HIS A CA 1
ATOM 616 C C . HIS A 1 77 ? -15.986 6.527 15.232 1.00 92.44 77 HIS A C 1
ATOM 618 O O . HIS A 1 77 ? -16.736 6.747 14.281 1.00 92.44 77 HIS A O 1
ATOM 624 N N . ILE A 1 78 ? -15.206 5.448 15.300 1.00 97.31 78 ILE A N 1
ATOM 625 C CA . ILE A 1 78 ? -15.133 4.419 14.259 1.00 97.31 78 ILE A CA 1
ATOM 626 C C . ILE A 1 78 ? -15.369 3.063 14.922 1.00 97.31 78 ILE A C 1
ATOM 628 O O . ILE A 1 78 ? -14.556 2.617 15.729 1.00 97.31 78 ILE A O 1
ATOM 632 N N . ASP A 1 79 ? -16.473 2.400 14.593 1.00 97.62 79 ASP A N 1
ATOM 633 C CA . ASP A 1 79 ? -16.783 1.074 15.127 1.00 97.62 79 ASP A CA 1
ATOM 634 C C . ASP A 1 79 ? -16.190 -0.006 14.213 1.00 97.62 79 ASP A C 1
ATOM 636 O O . ASP A 1 79 ? -16.453 -0.037 13.009 1.00 97.62 79 ASP A O 1
ATOM 640 N N . LEU A 1 80 ? -15.400 -0.913 14.785 1.00 97.81 80 LEU A N 1
ATOM 641 C CA . LEU A 1 80 ? -14.649 -1.945 14.073 1.00 97.81 80 LEU A CA 1
ATOM 642 C C . LEU A 1 80 ? -15.150 -3.355 14.402 1.00 97.81 80 LEU A C 1
ATOM 644 O O . LEU A 1 80 ? -15.618 -3.644 15.504 1.00 97.81 80 LEU A O 1
ATOM 648 N N . SER A 1 81 ? -14.973 -4.268 13.447 1.00 97.56 81 SER A N 1
ATOM 649 C CA . SER A 1 81 ? -15.289 -5.687 13.588 1.00 97.56 81 SER A CA 1
ATOM 650 C C . SER A 1 81 ? -14.150 -6.576 13.131 1.00 97.56 81 SER A C 1
ATOM 652 O O . SER A 1 81 ? -13.693 -6.462 11.995 1.00 97.56 81 SER A O 1
ATOM 654 N N . LEU A 1 82 ? -13.749 -7.524 13.974 1.00 96.44 82 LEU A N 1
ATOM 655 C CA . LEU A 1 82 ? -12.864 -8.616 13.572 1.00 96.44 82 LEU A CA 1
ATOM 656 C C . LEU A 1 82 ? -13.669 -9.807 13.039 1.00 96.44 82 LEU A C 1
ATOM 658 O O . LEU A 1 82 ? -13.279 -10.432 12.055 1.00 96.44 82 LEU A O 1
ATOM 662 N N . LYS A 1 83 ? -14.834 -10.098 13.632 1.00 95.12 83 LYS A N 1
ATOM 663 C CA . LYS A 1 83 ? -15.654 -11.261 13.250 1.00 95.12 83 LYS A CA 1
ATOM 664 C C . LYS A 1 83 ? -16.208 -11.185 11.824 1.00 95.12 83 LYS A C 1
ATOM 666 O O . LYS A 1 83 ? -16.548 -12.215 11.250 1.00 95.12 83 LYS A O 1
ATOM 671 N N . ARG A 1 84 ? -16.351 -9.975 11.268 1.00 95.12 84 ARG A N 1
ATOM 672 C CA . ARG A 1 84 ? -16.880 -9.731 9.913 1.00 95.12 84 ARG A CA 1
ATOM 673 C C . ARG A 1 84 ? -15.799 -9.757 8.829 1.00 95.12 84 ARG A C 1
ATOM 675 O O . ARG A 1 84 ? -16.101 -9.396 7.698 1.00 95.12 84 ARG A O 1
ATOM 682 N N . VAL A 1 85 ? -14.572 -10.157 9.168 1.00 95.88 85 VAL A N 1
ATOM 683 C CA . VAL A 1 85 ? -13.448 -10.250 8.232 1.00 95.88 85 VAL A CA 1
ATOM 684 C C . VAL A 1 85 ? -13.201 -11.711 7.868 1.00 95.88 85 VAL A C 1
ATOM 686 O O . VAL A 1 85 ? -12.813 -12.528 8.705 1.00 95.88 85 VAL A O 1
ATOM 689 N N . LYS A 1 86 ? -13.396 -12.053 6.597 1.00 95.50 86 LYS A N 1
ATOM 690 C CA . LYS A 1 86 ? -13.067 -13.372 6.048 1.00 95.50 86 LYS A CA 1
ATOM 691 C C . LYS A 1 86 ? -11.570 -13.482 5.774 1.00 95.50 86 LYS A C 1
ATOM 693 O O . LYS A 1 86 ? -10.869 -12.494 5.575 1.00 95.50 86 LYS A O 1
ATOM 698 N N . GLN A 1 87 ? -11.069 -14.713 5.673 1.00 93.75 87 GLN A N 1
ATOM 699 C CA . GLN A 1 87 ? -9.653 -14.956 5.3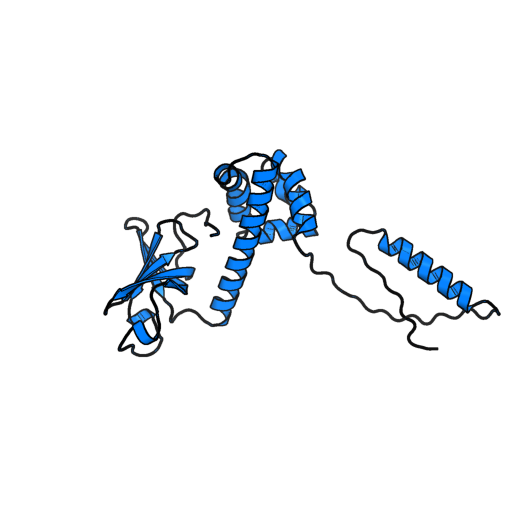68 1.00 93.75 87 GLN A CA 1
ATOM 700 C C . GLN A 1 87 ? -9.213 -14.356 4.025 1.00 93.75 87 GLN A C 1
ATOM 702 O O . GLN A 1 87 ? -8.097 -13.855 3.930 1.00 93.75 87 GLN A O 1
ATOM 707 N N . GLN A 1 88 ? -10.071 -14.390 3.001 1.00 94.50 88 GLN A N 1
ATOM 708 C CA . GLN A 1 88 ? -9.775 -13.773 1.704 1.00 94.50 88 GLN A CA 1
ATOM 709 C C . GLN A 1 88 ? -9.682 -12.247 1.812 1.00 94.50 88 GLN A C 1
ATOM 711 O O . GLN A 1 88 ? -8.690 -11.681 1.373 1.00 94.50 88 GLN A O 1
ATOM 716 N N . GLU A 1 89 ? -10.642 -11.603 2.480 1.00 96.00 89 GLU A N 1
ATOM 717 C CA . GLU A 1 89 ? -10.660 -10.149 2.706 1.00 96.00 89 GLU A CA 1
ATOM 718 C C . GLU A 1 89 ? -9.441 -9.700 3.525 1.00 96.00 89 GLU A C 1
ATOM 720 O O . GLU A 1 89 ? -8.754 -8.749 3.163 1.00 96.00 89 GLU A O 1
ATOM 725 N N . ARG A 1 90 ? -9.091 -10.450 4.580 1.00 94.75 90 ARG A N 1
ATOM 726 C CA . ARG A 1 90 ? -7.874 -10.213 5.366 1.00 94.75 90 ARG A CA 1
ATOM 727 C C . ARG A 1 90 ? -6.616 -10.302 4.507 1.00 94.75 90 ARG A C 1
ATOM 729 O O . ARG A 1 90 ? -5.726 -9.469 4.647 1.00 94.75 90 ARG A O 1
ATOM 736 N N . LYS A 1 91 ? -6.503 -11.338 3.669 1.00 95.19 91 LYS A N 1
ATOM 737 C CA . LYS A 1 91 ? -5.348 -11.512 2.778 1.00 95.19 91 LYS A CA 1
ATOM 738 C C . LYS A 1 91 ? -5.261 -10.370 1.769 1.00 95.19 91 LYS A C 1
ATOM 740 O O . LYS A 1 91 ? -4.180 -9.808 1.639 1.00 95.19 91 LYS A O 1
ATOM 745 N N . ALA A 1 92 ? -6.379 -10.012 1.141 1.00 94.69 92 ALA A N 1
ATOM 746 C CA . ALA A 1 92 ? -6.460 -8.914 0.185 1.00 94.69 92 ALA A CA 1
ATOM 747 C C . ALA A 1 92 ? -6.035 -7.588 0.826 1.00 94.69 92 ALA A C 1
ATOM 749 O O . ALA A 1 92 ? -5.101 -6.958 0.341 1.00 94.69 92 ALA A O 1
ATOM 750 N N . LYS A 1 93 ? -6.595 -7.226 1.990 1.00 95.44 93 LYS A N 1
ATOM 751 C CA . LYS A 1 93 ? -6.219 -5.973 2.659 1.00 95.44 93 LYS A CA 1
ATOM 752 C C . LYS A 1 93 ? -4.758 -5.952 3.111 1.00 95.44 93 LYS A C 1
ATOM 754 O O . LYS A 1 93 ? -4.095 -4.927 3.026 1.00 95.44 93 LYS A O 1
ATOM 759 N N . LEU A 1 94 ? -4.214 -7.084 3.571 1.00 94.94 94 LEU A N 1
ATOM 760 C CA . LEU A 1 94 ? -2.785 -7.173 3.895 1.00 94.94 94 LEU A CA 1
ATOM 761 C C . LEU A 1 94 ? -1.888 -7.048 2.656 1.00 94.94 94 LEU A C 1
ATOM 763 O O . LEU A 1 94 ? -0.757 -6.586 2.785 1.00 94.94 94 LEU A O 1
ATOM 767 N N . GLN A 1 95 ? -2.345 -7.498 1.486 1.00 94.50 95 GLN A N 1
ATOM 768 C CA . GLN A 1 95 ? -1.624 -7.318 0.226 1.00 94.50 95 GLN A CA 1
ATOM 769 C C . GLN A 1 95 ? -1.664 -5.855 -0.221 1.00 94.50 95 GLN A C 1
ATOM 771 O O . GLN A 1 95 ? -0.598 -5.292 -0.449 1.00 94.50 95 GLN A O 1
ATOM 776 N N . GLU A 1 96 ? -2.847 -5.239 -0.250 1.00 94.12 96 GLU A N 1
ATOM 777 C CA . GLU A 1 96 ? -3.045 -3.805 -0.517 1.00 94.12 96 GLU A CA 1
ATOM 778 C C . GLU A 1 96 ? -2.168 -2.949 0.409 1.00 94.12 96 GLU A C 1
ATOM 780 O O . GLU A 1 96 ? -1.364 -2.145 -0.048 1.00 94.12 96 GLU A O 1
ATOM 785 N N . PHE A 1 97 ? -2.198 -3.205 1.721 1.00 94.06 97 PHE A N 1
ATOM 786 C CA . PHE A 1 97 ? -1.386 -2.458 2.685 1.00 94.06 97 PHE A CA 1
ATOM 787 C C . PHE A 1 97 ? 0.123 -2.574 2.414 1.00 94.06 97 PHE A C 1
ATOM 789 O O . PHE A 1 97 ? 0.861 -1.596 2.526 1.00 94.06 97 PHE A O 1
ATOM 796 N N . LYS A 1 98 ? 0.608 -3.761 2.025 1.00 93.88 98 LYS A N 1
ATOM 797 C CA . LYS A 1 98 ? 2.018 -3.957 1.646 1.00 93.88 98 LYS A CA 1
ATOM 798 C C . LYS A 1 98 ? 2.374 -3.233 0.350 1.00 93.88 98 LYS A C 1
ATOM 800 O O . LYS A 1 98 ? 3.483 -2.715 0.242 1.00 93.88 98 LYS A O 1
ATOM 805 N N . ARG A 1 99 ? 1.473 -3.219 -0.632 1.00 94.81 99 ARG A N 1
ATOM 806 C CA . ARG A 1 99 ? 1.651 -2.497 -1.899 1.00 94.81 99 ARG A CA 1
ATOM 807 C C . ARG A 1 99 ? 1.688 -0.990 -1.661 1.00 94.81 99 ARG A C 1
ATOM 809 O O . ARG A 1 99 ? 2.630 -0.338 -2.100 1.00 94.81 99 ARG A O 1
ATOM 816 N N . ALA A 1 100 ? 0.789 -0.467 -0.833 1.00 95.12 100 ALA A N 1
ATOM 817 C CA . ALA A 1 100 ? 0.812 0.925 -0.400 1.00 95.12 100 ALA A CA 1
ATOM 818 C C . ALA A 1 100 ? 2.115 1.282 0.349 1.00 95.12 100 ALA A C 1
ATOM 820 O O . ALA A 1 100 ? 2.719 2.313 0.073 1.00 95.12 100 ALA A O 1
ATOM 821 N N . GLN A 1 101 ? 2.633 0.407 1.224 1.00 95.31 101 GLN A N 1
ATOM 822 C CA . GLN A 1 101 ? 3.955 0.601 1.847 1.00 95.31 101 GLN A CA 1
ATOM 823 C C . GLN A 1 101 ? 5.097 0.661 0.822 1.00 95.31 101 GLN A C 1
ATOM 825 O O . GLN A 1 101 ? 6.023 1.457 0.983 1.00 95.31 101 GLN A O 1
ATOM 830 N N . LYS A 1 102 ? 5.057 -0.178 -0.223 1.00 95.50 102 LYS A N 1
ATOM 831 C CA . LYS A 1 102 ? 6.034 -0.109 -1.318 1.00 95.50 102 LYS A CA 1
ATOM 832 C C . LYS A 1 102 ? 5.925 1.228 -2.047 1.00 95.50 102 LYS A C 1
ATOM 834 O O . LYS A 1 102 ? 6.944 1.896 -2.185 1.00 95.50 102 LYS A O 1
ATOM 839 N N . ALA A 1 103 ? 4.718 1.643 -2.436 1.00 96.69 103 ALA A N 1
ATOM 840 C CA . ALA A 1 103 ? 4.491 2.932 -3.086 1.00 96.69 103 ALA A CA 1
ATOM 841 C C . ALA A 1 103 ? 4.996 4.106 -2.229 1.00 96.69 103 ALA A C 1
ATOM 843 O O . ALA A 1 103 ? 5.676 4.985 -2.747 1.00 96.69 103 ALA A O 1
ATOM 844 N N . GLU A 1 104 ? 4.744 4.089 -0.913 1.00 96.62 104 GLU A N 1
ATOM 845 C CA . GLU A 1 104 ? 5.194 5.133 0.023 1.00 96.62 104 GLU A CA 1
ATOM 846 C C . GLU A 1 104 ? 6.725 5.246 0.008 1.00 96.62 104 GLU A C 1
ATOM 848 O O . GLU A 1 104 ? 7.273 6.345 -0.029 1.00 96.62 104 GLU A O 1
ATOM 853 N N . ASN A 1 105 ? 7.427 4.109 0.001 1.00 97.00 105 ASN A N 1
ATOM 854 C CA . ASN A 1 105 ? 8.887 4.083 -0.053 1.00 97.00 105 ASN A CA 1
ATOM 855 C C . ASN A 1 105 ? 9.431 4.571 -1.404 1.00 97.00 105 ASN A C 1
ATOM 857 O O . ASN A 1 105 ? 10.416 5.303 -1.419 1.00 97.00 105 ASN A O 1
ATOM 861 N N . LEU A 1 106 ? 8.795 4.205 -2.523 1.00 97.38 106 LEU A N 1
ATOM 862 C CA . LEU A 1 106 ? 9.158 4.707 -3.857 1.00 97.38 106 LEU A CA 1
ATOM 863 C C . LEU A 1 106 ? 8.967 6.223 -3.950 1.00 97.38 106 LEU A C 1
ATOM 865 O O . LEU A 1 106 ? 9.856 6.929 -4.421 1.00 97.38 106 LEU A O 1
ATOM 869 N N . LEU A 1 107 ? 7.861 6.738 -3.414 1.00 97.56 107 LEU A N 1
ATOM 870 C CA . LEU A 1 107 ? 7.605 8.172 -3.371 1.00 97.56 107 LEU A CA 1
ATOM 871 C C . LEU A 1 107 ? 8.606 8.913 -2.472 1.00 97.56 107 LEU A C 1
ATOM 873 O O . LEU A 1 107 ? 9.062 9.994 -2.834 1.00 97.56 107 LEU A O 1
ATOM 877 N N . LYS A 1 108 ? 9.006 8.333 -1.333 1.00 97.44 108 LYS A N 1
ATOM 878 C CA . LYS A 1 108 ? 10.083 8.896 -0.497 1.00 97.44 108 LYS A CA 1
ATOM 879 C C . LYS A 1 108 ? 11.400 8.996 -1.254 1.00 97.44 108 LYS A C 1
ATOM 881 O O . LYS A 1 108 ? 12.030 10.043 -1.205 1.00 97.44 108 LYS A O 1
ATOM 886 N N . MET A 1 109 ? 11.777 7.953 -1.995 1.00 97.62 109 MET A N 1
ATOM 887 C CA . MET A 1 109 ? 12.971 7.992 -2.845 1.00 97.62 109 MET A CA 1
ATOM 888 C C . MET A 1 109 ? 12.875 9.097 -3.906 1.00 97.62 109 MET A C 1
ATOM 890 O O . MET A 1 109 ? 13.858 9.794 -4.153 1.00 97.62 109 MET A O 1
ATOM 894 N N . ALA A 1 110 ? 11.696 9.295 -4.507 1.00 97.75 110 ALA A N 1
ATOM 895 C CA . ALA A 1 110 ? 11.473 10.371 -5.472 1.00 97.75 110 ALA A CA 1
ATOM 896 C C . ALA A 1 110 ? 11.615 11.758 -4.826 1.00 97.75 110 ALA A C 1
ATOM 898 O O . ALA A 1 110 ? 12.298 12.628 -5.365 1.00 97.75 110 ALA A O 1
ATOM 899 N N . ALA A 1 111 ? 11.022 11.942 -3.643 1.00 97.88 111 ALA A N 1
ATOM 900 C CA . ALA A 1 111 ? 11.096 13.184 -2.880 1.00 97.88 111 ALA A CA 1
ATOM 901 C C . ALA A 1 111 ? 12.542 13.522 -2.490 1.00 97.88 111 ALA A C 1
ATOM 903 O O . ALA A 1 111 ? 12.993 14.643 -2.717 1.00 97.88 111 ALA A O 1
ATOM 904 N N . GLU A 1 112 ? 13.295 12.536 -1.989 1.00 97.56 112 GLU A N 1
ATOM 905 C CA . GLU A 1 112 ? 14.715 12.678 -1.651 1.00 97.56 112 GLU A CA 1
ATOM 906 C C . GLU A 1 112 ? 15.555 13.081 -2.870 1.00 97.56 112 GLU A C 1
ATOM 908 O O . GLU A 1 112 ? 16.371 13.998 -2.773 1.00 97.56 112 GLU A O 1
ATOM 913 N N . LYS A 1 113 ? 15.325 12.456 -4.034 1.00 97.56 113 LYS A N 1
ATOM 914 C CA . LYS A 1 113 ? 16.025 12.794 -5.285 1.00 97.56 113 LYS A CA 1
ATOM 915 C C . LYS A 1 113 ? 15.730 14.211 -5.782 1.00 97.56 113 LYS A C 1
ATOM 917 O O . LYS A 1 113 ? 16.623 14.846 -6.337 1.00 97.56 113 LYS A O 1
ATOM 922 N N . LEU A 1 114 ? 14.511 14.709 -5.577 1.00 97.00 114 LEU A N 1
ATOM 923 C CA . LEU A 1 114 ? 14.122 16.083 -5.920 1.00 97.00 114 LEU A CA 1
ATOM 924 C C . LEU A 1 114 ? 14.437 17.104 -4.815 1.00 97.00 114 LEU A C 1
ATOM 926 O O . LEU A 1 114 ? 14.223 18.298 -5.010 1.00 97.00 114 LEU A O 1
ATOM 930 N N . GLY A 1 115 ? 14.933 16.662 -3.655 1.00 97.12 115 GLY A N 1
ATOM 931 C CA . GLY A 1 115 ? 15.177 17.533 -2.504 1.00 97.12 115 GLY A CA 1
ATOM 932 C C . GLY A 1 115 ? 13.901 18.132 -1.900 1.00 97.12 115 GLY A C 1
ATOM 933 O O . GLY A 1 115 ? 13.964 19.186 -1.267 1.00 97.12 115 GLY A O 1
ATOM 934 N N . LYS A 1 116 ? 12.748 17.485 -2.102 1.00 97.25 116 LYS A N 1
ATOM 935 C CA . LYS A 1 116 ? 11.448 17.890 -1.551 1.00 97.25 116 LYS A CA 1
ATOM 936 C C . LYS A 1 116 ? 11.148 17.119 -0.267 1.00 97.25 116 LYS A C 1
ATOM 938 O O . LYS A 1 116 ? 11.576 15.979 -0.088 1.00 97.25 116 LYS A O 1
ATOM 943 N N . ASP A 1 117 ? 10.391 17.731 0.638 1.00 96.62 117 ASP A N 1
ATOM 944 C CA . ASP A 1 117 ? 9.889 17.026 1.814 1.00 96.62 117 ASP A CA 1
ATOM 945 C C . ASP A 1 117 ? 8.767 16.041 1.438 1.00 96.62 117 ASP A C 1
ATOM 947 O O . ASP A 1 117 ? 8.115 16.150 0.395 1.00 96.62 117 ASP A O 1
ATOM 951 N N . PHE A 1 118 ? 8.532 15.065 2.314 1.00 94.56 118 PHE A N 1
ATOM 952 C CA . PHE A 1 118 ? 7.551 14.018 2.051 1.00 94.56 118 PHE A CA 1
ATOM 953 C C . PHE A 1 118 ? 6.102 14.527 2.034 1.00 94.56 118 PHE A C 1
ATOM 955 O O . PHE A 1 118 ? 5.293 13.945 1.322 1.00 94.56 118 PHE A O 1
ATOM 962 N N . GLU A 1 119 ? 5.753 15.596 2.757 1.00 94.62 119 GLU A N 1
ATOM 963 C CA . GLU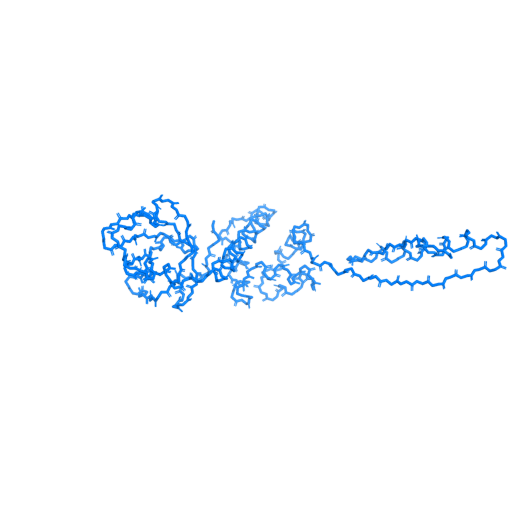 A 1 119 ? 4.377 16.121 2.745 1.00 94.62 119 GLU A CA 1
ATOM 964 C C . GLU A 1 119 ? 4.078 16.830 1.416 1.00 94.62 119 GLU A C 1
ATOM 966 O O . GLU A 1 119 ? 2.975 16.719 0.879 1.00 94.62 119 GLU A O 1
ATOM 971 N N . THR A 1 120 ? 5.076 17.493 0.828 1.00 96.94 120 THR A N 1
ATOM 972 C CA . THR A 1 120 ? 4.980 18.022 -0.538 1.00 96.94 120 THR A CA 1
ATOM 973 C C . THR A 1 120 ? 4.782 16.891 -1.549 1.00 96.94 120 THR A C 1
ATOM 975 O O . THR A 1 120 ? 3.846 16.946 -2.345 1.00 96.94 120 THR A O 1
ATOM 978 N N . ALA A 1 121 ? 5.589 15.826 -1.468 1.00 97.44 121 ALA A N 1
ATOM 979 C CA . ALA A 1 121 ? 5.437 14.639 -2.315 1.00 97.44 121 ALA A CA 1
ATOM 980 C C . ALA A 1 121 ? 4.063 13.971 -2.142 1.00 97.44 121 ALA A C 1
ATOM 982 O O . ALA A 1 121 ? 3.418 13.571 -3.109 1.00 97.44 121 ALA A O 1
ATOM 983 N N . TRP A 1 122 ? 3.588 13.891 -0.899 1.00 96.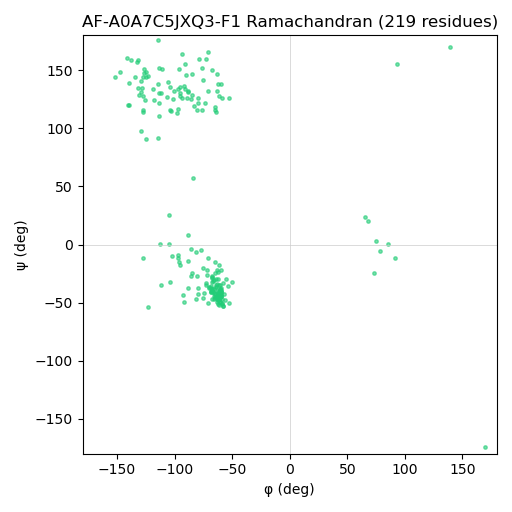00 122 TRP A N 1
ATOM 984 C CA . TRP A 1 122 ? 2.272 13.371 -0.557 1.00 96.00 122 TRP A CA 1
ATOM 985 C C . TRP A 1 122 ? 1.159 14.144 -1.262 1.00 96.00 122 TRP A C 1
ATOM 987 O O . TRP A 1 122 ? 0.314 13.567 -1.940 1.00 96.00 122 TRP A O 1
ATOM 997 N N . ARG A 1 123 ? 1.166 15.468 -1.121 1.00 96.81 123 ARG A N 1
ATOM 998 C CA . ARG A 1 123 ? 0.124 16.330 -1.677 1.00 96.81 123 ARG A CA 1
ATOM 999 C C . ARG A 1 123 ? 0.147 16.366 -3.203 1.00 96.81 123 ARG A C 1
ATOM 1001 O O . ARG A 1 123 ? -0.913 16.403 -3.809 1.00 96.81 123 ARG A O 1
ATOM 1008 N N . GLU A 1 124 ? 1.333 16.412 -3.802 1.00 97.94 124 GLU A N 1
ATOM 1009 C CA . GLU A 1 124 ? 1.493 16.596 -5.251 1.00 97.94 124 GLU A CA 1
ATOM 1010 C C . GLU A 1 124 ? 1.403 15.293 -6.044 1.00 97.94 124 GLU A C 1
ATOM 1012 O O . GLU A 1 124 ? 1.074 15.338 -7.224 1.00 97.94 124 GLU A O 1
ATOM 1017 N N . VAL A 1 125 ? 1.695 14.149 -5.418 1.00 97.88 125 VAL A N 1
ATOM 1018 C CA . VAL A 1 125 ? 1.742 12.852 -6.107 1.00 97.88 125 VAL A CA 1
ATOM 1019 C C . VAL A 1 125 ? 0.803 11.843 -5.468 1.00 97.88 125 VAL A C 1
ATOM 1021 O O . VAL A 1 125 ? -0.033 11.273 -6.156 1.00 97.88 125 VAL A O 1
ATOM 1024 N N . TRP A 1 126 ? 0.904 11.606 -4.157 1.00 97.50 126 TRP A N 1
ATOM 1025 C CA . TRP A 1 126 ? 0.105 10.548 -3.531 1.00 97.50 126 TRP A CA 1
ATOM 1026 C C . TRP A 1 126 ? -1.396 10.811 -3.640 1.00 97.50 126 TRP A C 1
ATOM 1028 O O . TRP A 1 126 ? -2.136 9.929 -4.062 1.00 97.50 126 TRP A O 1
ATOM 1038 N N . VAL A 1 127 ? -1.841 12.010 -3.251 1.00 96.25 127 VAL A N 1
ATOM 1039 C CA . VAL A 1 127 ? -3.271 12.350 -3.213 1.00 96.25 127 VAL A CA 1
ATOM 1040 C C . VAL A 1 127 ? -3.912 12.261 -4.605 1.00 96.25 127 VAL A C 1
ATOM 1042 O O . VAL A 1 127 ? -4.878 11.510 -4.719 1.00 96.25 127 VAL A O 1
ATOM 1045 N N . PRO A 1 128 ? -3.379 12.901 -5.669 1.00 97.81 128 PRO A N 1
ATOM 1046 C CA . PRO A 1 128 ? -3.985 12.802 -6.998 1.00 97.81 128 PRO A CA 1
ATOM 1047 C C . PRO A 1 128 ? -4.026 11.371 -7.544 1.00 97.81 128 PRO A C 1
ATOM 1049 O O . PRO A 1 128 ? -5.028 10.951 -8.116 1.00 97.81 128 PRO A O 1
ATOM 1052 N N . LEU A 1 129 ? -2.959 10.590 -7.331 1.00 97.56 129 LEU A N 1
ATOM 1053 C CA . LEU A 1 129 ? -2.912 9.205 -7.802 1.00 97.56 129 LEU A CA 1
ATOM 1054 C C . LEU A 1 129 ? -3.864 8.291 -7.026 1.00 97.56 129 LEU A C 1
ATOM 1056 O O . LEU A 1 129 ? -4.468 7.403 -7.620 1.00 97.56 129 LEU A O 1
ATOM 1060 N N . GLU A 1 130 ? -4.017 8.486 -5.714 1.00 95.69 130 GLU A N 1
ATOM 1061 C CA . GLU A 1 130 ? -4.988 7.726 -4.922 1.00 95.69 130 GLU A CA 1
ATOM 1062 C C . GLU A 1 130 ? -6.433 8.092 -5.285 1.00 95.69 130 GLU A C 1
ATOM 1064 O O . GLU A 1 130 ? -7.288 7.211 -5.293 1.00 95.69 130 GLU A O 1
ATOM 1069 N N . GLU A 1 131 ? -6.715 9.355 -5.609 1.00 94.50 131 GLU A N 1
ATOM 1070 C CA . GLU A 1 131 ? -8.050 9.784 -6.039 1.00 94.50 131 GLU A CA 1
ATOM 1071 C C . GLU A 1 131 ? -8.446 9.193 -7.400 1.00 94.50 131 GLU A C 1
ATOM 1073 O O . GLU A 1 131 ? -9.589 8.760 -7.548 1.00 94.50 131 GLU A O 1
ATOM 1078 N N . GLU A 1 132 ? -7.514 9.114 -8.355 1.00 96.31 132 GLU A N 1
ATOM 1079 C CA . GLU A 1 132 ? -7.791 8.575 -9.695 1.00 96.31 132 GLU A CA 1
ATOM 1080 C C . GLU A 1 132 ? -7.765 7.036 -9.735 1.00 96.31 132 GLU A C 1
ATOM 1082 O O . GLU A 1 132 ? -8.679 6.404 -10.263 1.00 96.31 132 GLU A O 1
ATOM 1087 N N . TYR A 1 133 ? -6.743 6.401 -9.146 1.00 95.25 133 TYR A N 1
ATOM 1088 C CA . TYR A 1 133 ? -6.549 4.944 -9.237 1.00 95.25 133 TYR A CA 1
ATOM 1089 C C . TYR A 1 133 ? -7.113 4.167 -8.041 1.00 95.25 133 TYR A C 1
ATOM 1091 O O . TYR A 1 133 ? -7.184 2.937 -8.080 1.00 95.25 133 TYR A O 1
ATOM 1099 N N . GLY A 1 134 ? -7.438 4.830 -6.929 1.00 91.88 134 GLY A N 1
ATOM 1100 C CA . GLY A 1 134 ? -7.788 4.190 -5.652 1.00 91.88 134 GLY A CA 1
ATOM 1101 C C . GLY A 1 134 ? -6.600 3.567 -4.896 1.00 91.88 134 GLY A C 1
ATOM 1102 O O . GLY A 1 134 ? -6.645 3.427 -3.671 1.00 91.88 134 GLY A O 1
ATOM 1103 N N . GLU A 1 135 ? -5.522 3.205 -5.600 1.00 93.19 135 GLU A N 1
ATOM 1104 C CA . GLU A 1 135 ? -4.266 2.684 -5.052 1.00 93.19 135 GLU A CA 1
ATOM 1105 C C . GLU A 1 135 ? -3.065 3.261 -5.823 1.00 93.19 135 GLU A C 1
ATOM 1107 O O . GLU A 1 135 ? -2.881 2.988 -7.006 1.00 93.19 135 GLU A O 1
ATOM 1112 N N . VAL A 1 136 ? -2.169 3.976 -5.136 1.00 96.31 136 VAL A N 1
ATOM 1113 C CA . VAL A 1 136 ? -0.981 4.590 -5.767 1.00 96.31 136 VAL A CA 1
ATOM 1114 C C . VAL A 1 136 ? -0.044 3.558 -6.404 1.00 96.31 136 VAL A C 1
ATOM 1116 O O . VAL A 1 136 ? 0.546 3.814 -7.449 1.00 96.31 136 VAL A O 1
ATOM 1119 N N . TYR A 1 137 ? 0.094 2.367 -5.812 1.00 95.88 137 TYR A N 1
ATOM 1120 C CA . TYR A 1 137 ? 0.927 1.322 -6.415 1.00 95.88 137 TYR A CA 1
ATOM 1121 C C . TYR A 1 137 ? 0.348 0.815 -7.745 1.00 95.88 137 TYR A C 1
ATOM 1123 O O . TYR A 1 137 ? 1.123 0.463 -8.626 1.00 95.88 137 TYR A O 1
ATOM 1131 N N . ALA A 1 138 ? -0.979 0.821 -7.916 1.00 95.06 138 ALA A N 1
ATOM 1132 C CA . ALA A 1 138 ? -1.603 0.478 -9.192 1.00 95.06 138 ALA A CA 1
ATOM 1133 C C . ALA A 1 138 ? -1.285 1.530 -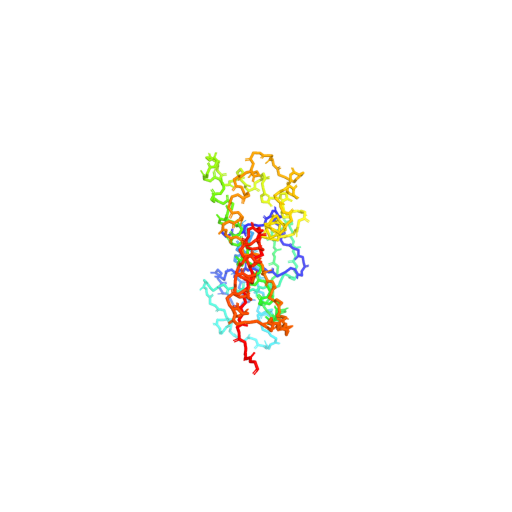10.268 1.00 95.06 138 ALA A C 1
ATOM 1135 O O . ALA A 1 138 ? -0.965 1.157 -11.391 1.00 95.06 138 ALA A O 1
ATOM 1136 N N . ALA A 1 139 ? -1.258 2.820 -9.911 1.00 96.88 139 ALA A N 1
ATOM 1137 C CA . ALA A 1 139 ? -0.795 3.880 -10.813 1.00 96.88 139 ALA A CA 1
ATOM 1138 C C . ALA A 1 139 ? 0.669 3.675 -11.242 1.00 96.88 139 ALA A C 1
ATOM 1140 O O . ALA A 1 139 ? 1.032 3.896 -12.394 1.00 96.88 139 ALA A O 1
ATOM 1141 N N . PHE A 1 140 ? 1.525 3.214 -10.324 1.00 97.00 140 PHE A N 1
ATOM 1142 C CA . PHE A 1 140 ? 2.919 2.900 -10.642 1.00 97.00 140 PHE A CA 1
ATOM 1143 C C . PHE A 1 140 ? 3.065 1.656 -11.526 1.00 97.00 140 PHE A C 1
ATOM 1145 O O . PHE A 1 140 ? 3.939 1.638 -12.387 1.00 97.00 140 PHE A O 1
ATOM 1152 N N . GLU A 1 141 ? 2.233 0.629 -11.341 1.00 94.69 141 GLU A N 1
ATOM 1153 C CA . GLU A 1 141 ? 2.181 -0.531 -12.243 1.00 94.69 141 GLU A CA 1
ATOM 1154 C C . GLU A 1 141 ? 1.702 -0.135 -13.641 1.00 94.69 141 GLU A C 1
ATOM 1156 O O . GLU A 1 141 ? 2.302 -0.558 -14.627 1.00 94.69 141 GLU A O 1
ATOM 1161 N N . ASP A 1 142 ? 0.682 0.721 -13.728 1.00 94.44 142 ASP A N 1
ATOM 1162 C CA . ASP A 1 142 ? 0.179 1.226 -15.004 1.00 94.44 142 ASP A CA 1
ATOM 1163 C C . ASP A 1 142 ? 1.248 2.049 -15.734 1.00 94.44 142 ASP A C 1
ATOM 1165 O O . ASP A 1 142 ? 1.546 1.800 -16.899 1.00 94.44 142 ASP A O 1
ATOM 1169 N N . ALA A 1 143 ? 1.939 2.942 -15.020 1.00 95.56 143 ALA A N 1
ATOM 1170 C CA . ALA A 1 143 ? 3.070 3.690 -15.564 1.00 95.56 143 ALA A CA 1
ATOM 1171 C C . ALA A 1 143 ? 4.249 2.791 -15.975 1.00 95.56 143 ALA A C 1
ATOM 1173 O O . ALA A 1 143 ? 4.936 3.087 -16.951 1.00 95.56 143 ALA A O 1
ATOM 1174 N N . ALA A 1 144 ? 4.496 1.686 -15.263 1.00 92.88 144 ALA A N 1
ATOM 1175 C CA . ALA A 1 144 ? 5.516 0.715 -15.654 1.00 92.88 144 ALA A CA 1
ATOM 1176 C C . ALA A 1 144 ? 5.136 -0.000 -16.959 1.00 92.88 144 ALA A C 1
ATOM 1178 O O . ALA A 1 144 ? 5.988 -0.216 -17.817 1.00 92.88 144 ALA A O 1
ATOM 1179 N N . GLN A 1 145 ? 3.861 -0.362 -17.105 1.00 90.00 145 GLN A N 1
ATOM 1180 C CA . GLN A 1 145 ? 3.359 -1.128 -18.241 1.00 90.00 145 GLN A CA 1
ATOM 1181 C C . GLN A 1 145 ? 3.131 -0.268 -19.493 1.00 90.00 145 GLN A C 1
ATOM 1183 O O . GLN A 1 145 ? 3.458 -0.697 -20.597 1.00 90.00 145 GLN A O 1
ATOM 1188 N N . ASN A 1 146 ? 2.563 0.926 -19.326 1.00 91.50 146 ASN A N 1
ATOM 1189 C CA . ASN A 1 146 ? 2.074 1.785 -20.408 1.00 91.50 146 ASN A CA 1
ATOM 1190 C C . ASN A 1 146 ? 2.887 3.084 -20.571 1.00 91.50 146 ASN A C 1
ATOM 1192 O O . ASN A 1 146 ? 2.618 3.870 -21.480 1.00 91.50 146 ASN A O 1
ATOM 1196 N N . GLY A 1 147 ? 3.916 3.284 -19.742 1.00 92.94 147 GLY A N 1
ATOM 1197 C CA . GLY A 1 147 ? 4.810 4.441 -19.768 1.00 92.94 147 GLY A CA 1
ATOM 1198 C C . GLY A 1 147 ? 4.378 5.565 -18.825 1.00 92.94 147 GLY A C 1
ATOM 1199 O O . GLY A 1 147 ? 3.204 5.714 -18.497 1.00 92.94 147 GLY A O 1
ATOM 1200 N N . ILE A 1 148 ? 5.337 6.396 -18.399 1.00 96.44 148 ILE A N 1
ATOM 1201 C CA . ILE A 1 148 ? 5.119 7.426 -17.365 1.00 96.44 148 ILE A CA 1
ATOM 1202 C C . ILE A 1 148 ? 4.098 8.508 -17.756 1.00 96.44 148 ILE A C 1
ATOM 1204 O O . ILE A 1 148 ? 3.504 9.141 -16.884 1.00 96.44 148 ILE A O 1
ATOM 1208 N N . GLU A 1 149 ? 3.850 8.699 -19.054 1.00 95.81 149 GLU A N 1
ATOM 1209 C CA . GLU A 1 149 ? 2.916 9.706 -19.571 1.00 95.81 149 GLU A CA 1
ATOM 1210 C C . GLU A 1 149 ? 1.477 9.506 -19.062 1.00 95.81 149 GLU A C 1
ATOM 1212 O O . GLU A 1 149 ? 0.734 10.483 -18.993 1.00 95.81 149 GLU A O 1
ATOM 1217 N N . VAL A 1 150 ? 1.092 8.295 -18.624 1.00 96.81 150 VAL A N 1
ATOM 1218 C CA . VAL A 1 150 ? -0.229 8.051 -18.006 1.00 96.81 150 VAL A CA 1
ATOM 1219 C C . VAL A 1 150 ? -0.449 8.847 -16.713 1.00 96.81 150 VAL A C 1
ATOM 1221 O O . VAL A 1 150 ? -1.587 9.011 -16.281 1.00 96.81 150 VAL A O 1
ATOM 1224 N N . LEU A 1 151 ? 0.620 9.358 -16.089 1.00 97.50 151 LEU A N 1
ATOM 1225 C CA . LEU A 1 151 ? 0.545 10.151 -14.857 1.00 97.50 151 LEU A CA 1
ATOM 1226 C C . LEU A 1 151 ? 0.576 11.666 -15.104 1.00 97.50 151 LEU A C 1
ATOM 1228 O O . LEU A 1 151 ? 0.361 12.435 -14.170 1.00 97.50 151 LEU A O 1
ATOM 1232 N N . LYS A 1 152 ? 0.839 12.112 -16.334 1.00 96.06 152 LYS A N 1
ATOM 1233 C CA . LYS A 1 152 ? 1.150 13.514 -16.646 1.00 96.06 152 LYS A CA 1
ATOM 1234 C C . LYS A 1 152 ? 0.046 14.506 -16.292 1.00 96.06 152 LYS A C 1
ATOM 1236 O O . LYS A 1 152 ? 0.329 15.578 -15.778 1.00 96.06 152 LYS A O 1
ATOM 1241 N N . ASP A 1 153 ? -1.209 14.139 -16.531 1.00 96.19 153 ASP A N 1
ATOM 1242 C CA . ASP A 1 153 ? -2.349 15.012 -16.228 1.00 96.19 153 ASP A CA 1
ATOM 1243 C C . ASP A 1 153 ? -2.762 14.961 -14.743 1.00 96.19 153 ASP A C 1
ATOM 1245 O O . ASP A 1 153 ? -3.625 15.726 -14.311 1.00 96.19 153 ASP A O 1
ATOM 1249 N N . LEU A 1 154 ? -2.149 14.072 -13.952 1.00 97.25 154 LEU A N 1
ATOM 1250 C CA . LEU A 1 154 ? -2.498 13.832 -12.550 1.00 97.25 154 LEU A CA 1
ATOM 1251 C C . LEU A 1 154 ? -1.499 14.459 -11.577 1.00 97.25 154 LEU A C 1
ATOM 1253 O O . LEU A 1 154 ? -1.884 14.857 -10.479 1.00 97.25 154 LEU A O 1
ATOM 1257 N N . ILE A 1 155 ? -0.220 14.535 -11.952 1.00 98.12 155 ILE A N 1
ATOM 1258 C CA . ILE A 1 155 ? 0.860 15.009 -11.077 1.00 98.12 155 ILE A CA 1
ATOM 1259 C C . ILE A 1 155 ? 1.744 16.036 -11.798 1.00 98.12 155 ILE A C 1
ATOM 1261 O O . ILE A 1 155 ? 1.812 16.024 -13.024 1.00 98.12 155 ILE A O 1
ATOM 1265 N N . PRO A 1 156 ? 2.464 16.918 -11.080 1.00 98.25 156 PRO A N 1
ATOM 1266 C CA . PRO A 1 156 ? 3.315 17.914 -11.729 1.00 98.25 156 PRO A CA 1
ATOM 1267 C C . PRO A 1 156 ? 4.445 17.289 -12.565 1.00 98.25 156 PRO A C 1
ATOM 1269 O O . PRO A 1 156 ? 5.142 16.390 -12.091 1.00 98.25 156 PRO A O 1
ATOM 1272 N N . ASP A 1 157 ? 4.692 17.846 -13.757 1.00 97.75 157 ASP A N 1
ATOM 1273 C CA . ASP A 1 157 ? 5.684 17.363 -14.738 1.00 97.75 157 ASP A CA 1
ATOM 1274 C C . ASP A 1 157 ? 7.088 17.121 -14.160 1.00 97.75 157 ASP A C 1
ATOM 1276 O O . ASP A 1 157 ? 7.805 16.222 -14.596 1.00 97.75 157 ASP A O 1
ATOM 1280 N N . GLU A 1 158 ? 7.496 17.903 -13.159 1.00 97.25 158 GLU A N 1
ATOM 1281 C CA . GLU A 1 158 ? 8.801 17.763 -12.499 1.00 97.25 158 GLU A CA 1
ATOM 1282 C C . GLU A 1 158 ? 9.000 16.406 -11.797 1.00 97.25 158 GLU A C 1
ATOM 1284 O O . GLU A 1 158 ? 10.139 15.972 -11.618 1.00 97.25 158 GLU A O 1
ATOM 1289 N N . TRP A 1 159 ? 7.915 15.719 -11.420 1.00 98.19 159 TRP A N 1
ATOM 1290 C CA . TRP A 1 159 ? 7.967 14.407 -10.773 1.00 98.19 159 TRP A CA 1
ATOM 1291 C C . TRP A 1 159 ? 8.166 13.261 -11.767 1.00 98.19 159 TRP A C 1
ATOM 1293 O O . TRP A 1 159 ? 8.737 12.233 -11.392 1.00 98.19 159 TRP A O 1
ATOM 1303 N N . LEU A 1 160 ? 7.728 13.426 -13.020 1.00 98.06 160 LEU A N 1
ATOM 1304 C CA . LEU A 1 160 ? 7.660 12.343 -14.007 1.00 98.06 160 LEU A CA 1
ATOM 1305 C C . LEU A 1 160 ? 9.031 11.699 -14.275 1.00 98.06 160 LEU A C 1
ATOM 1307 O O . LEU A 1 160 ? 9.123 10.484 -14.121 1.00 98.06 160 LEU A O 1
ATOM 1311 N N . PRO A 1 161 ? 10.126 12.436 -14.567 1.00 98.00 161 PRO A N 1
ATOM 1312 C CA . PRO A 1 161 ? 11.403 11.798 -14.906 1.00 98.00 161 PRO A CA 1
ATOM 1313 C C . PRO A 1 161 ? 11.989 10.975 -13.752 1.00 98.00 161 PRO A C 1
ATOM 1315 O O . PRO A 1 161 ? 12.581 9.915 -13.956 1.00 98.00 161 PRO A O 1
ATOM 1318 N N . VAL A 1 162 ? 11.822 11.458 -12.516 1.00 97.94 162 VAL A N 1
ATOM 1319 C CA . VAL A 1 162 ? 12.334 10.780 -11.318 1.00 97.94 162 VAL A CA 1
ATOM 1320 C C . VAL A 1 162 ? 11.490 9.552 -10.988 1.00 97.94 162 VAL A C 1
ATOM 1322 O O . VAL A 1 162 ? 12.042 8.503 -10.646 1.00 97.94 162 VAL A O 1
ATOM 1325 N N . LEU A 1 163 ? 10.165 9.660 -11.105 1.00 97.69 163 LEU A N 1
ATOM 1326 C CA . LEU A 1 163 ? 9.264 8.529 -10.912 1.00 97.69 163 LEU A CA 1
ATOM 1327 C C . LEU A 1 163 ? 9.448 7.474 -12.000 1.00 97.69 163 LEU A C 1
ATOM 1329 O O . LEU A 1 163 ? 9.496 6.301 -11.658 1.00 97.69 163 LEU A O 1
ATOM 1333 N N . GLU A 1 164 ? 9.634 7.856 -13.263 1.00 96.88 164 GLU A N 1
ATOM 1334 C CA . GLU A 1 164 ? 9.915 6.925 -14.362 1.00 96.88 164 GLU A CA 1
ATOM 1335 C C . GLU A 1 164 ? 11.154 6.071 -14.068 1.00 96.88 164 GLU A C 1
ATOM 1337 O O . GLU A 1 164 ? 11.119 4.843 -14.178 1.00 96.88 164 GLU A O 1
ATOM 1342 N N . GLU A 1 165 ? 12.245 6.708 -13.630 1.00 95.69 165 GLU A N 1
ATOM 1343 C CA . GLU A 1 165 ? 13.473 6.006 -13.261 1.00 95.69 165 GLU A CA 1
ATOM 1344 C C . GLU A 1 165 ? 13.237 5.021 -12.103 1.00 95.69 165 GLU A C 1
ATOM 1346 O O . GLU A 1 165 ? 13.690 3.876 -12.151 1.00 95.69 165 GLU A O 1
ATOM 1351 N N . ILE A 1 166 ? 12.529 5.452 -11.056 1.00 96.56 166 ILE A N 1
ATOM 1352 C CA . ILE A 1 166 ? 12.248 4.636 -9.867 1.00 96.56 166 ILE A CA 1
ATOM 1353 C C . ILE A 1 166 ? 11.313 3.472 -10.210 1.00 96.56 166 ILE A C 1
ATOM 1355 O O . ILE A 1 166 ? 11.586 2.333 -9.833 1.00 96.56 166 ILE A O 1
ATOM 1359 N N . ILE A 1 167 ? 10.230 3.737 -10.933 1.00 95.62 167 ILE A N 1
ATOM 1360 C CA . ILE A 1 167 ? 9.228 2.743 -11.315 1.00 95.62 167 ILE A CA 1
ATOM 1361 C C . ILE A 1 167 ? 9.888 1.649 -12.152 1.00 95.62 167 ILE A C 1
ATOM 1363 O O . ILE A 1 167 ? 9.802 0.481 -11.782 1.00 95.62 167 ILE A O 1
ATOM 1367 N N . ARG A 1 168 ? 10.661 2.012 -13.183 1.00 91.62 168 ARG A N 1
ATOM 1368 C CA . ARG A 1 168 ? 11.383 1.042 -14.023 1.00 91.62 168 ARG A CA 1
ATOM 1369 C C . ARG A 1 168 ? 12.340 0.146 -13.230 1.00 91.62 168 ARG A C 1
ATOM 1371 O O . ARG A 1 168 ? 12.548 -1.006 -13.596 1.00 91.62 168 ARG A O 1
ATOM 1378 N N . ASN A 1 169 ? 12.943 0.668 -12.163 1.00 91.25 169 ASN A N 1
ATOM 1379 C CA . ASN A 1 169 ? 13.937 -0.064 -11.380 1.00 91.25 169 ASN A CA 1
ATOM 1380 C C . ASN A 1 169 ? 13.329 -0.962 -10.289 1.00 91.25 169 ASN A C 1
ATOM 1382 O O . ASN A 1 169 ? 13.971 -1.931 -9.885 1.00 91.25 169 ASN A O 1
ATOM 1386 N N . TYR A 1 170 ? 12.142 -0.631 -9.770 1.00 92.56 170 TYR A N 1
ATOM 1387 C CA . TYR A 1 170 ? 11.597 -1.260 -8.557 1.00 92.56 170 TYR A CA 1
ATOM 1388 C C . TYR A 1 170 ? 10.179 -1.829 -8.698 1.00 92.56 170 TYR A C 1
ATOM 1390 O O . TYR A 1 170 ? 9.720 -2.535 -7.793 1.00 92.56 170 TYR A O 1
ATOM 1398 N N . VAL A 1 171 ? 9.463 -1.523 -9.780 1.00 90.50 171 VAL A N 1
ATOM 1399 C CA . VAL A 1 171 ? 8.144 -2.092 -10.075 1.00 90.50 171 VAL A CA 1
ATOM 1400 C C . VAL A 1 171 ? 8.334 -3.236 -11.063 1.00 90.50 171 VAL A C 1
ATOM 1402 O O . VAL A 1 171 ? 8.755 -3.043 -12.199 1.00 90.50 171 VAL A O 1
ATOM 1405 N N . GLU A 1 172 ? 8.066 -4.454 -10.599 1.00 81.31 172 GLU A N 1
ATOM 1406 C CA . GLU A 1 172 ? 8.163 -5.659 -11.419 1.00 81.31 172 GLU A CA 1
ATOM 1407 C C . GLU A 1 172 ? 6.956 -5.732 -12.355 1.00 81.31 172 GLU A C 1
ATOM 1409 O O . GLU A 1 172 ? 5.822 -5.880 -11.900 1.00 81.31 172 GLU A O 1
ATOM 1414 N N . ILE A 1 173 ? 7.197 -5.660 -13.662 1.00 75.25 173 ILE A N 1
ATOM 1415 C CA . ILE A 1 173 ? 6.160 -5.921 -14.659 1.00 75.25 173 ILE A CA 1
ATOM 1416 C C . ILE A 1 173 ? 6.034 -7.444 -14.791 1.00 75.25 173 ILE A C 1
ATOM 1418 O O . ILE A 1 173 ? 7.031 -8.105 -15.103 1.00 75.25 173 ILE A O 1
ATOM 1422 N N . PRO A 1 174 ? 4.849 -8.033 -14.551 1.00 69.00 174 PRO A N 1
ATOM 1423 C CA . PRO A 1 174 ? 4.654 -9.460 -14.749 1.00 69.00 174 PRO A CA 1
ATOM 1424 C C . PRO A 1 174 ? 4.830 -9.793 -16.232 1.00 69.00 174 PRO A C 1
ATOM 1426 O O . PRO A 1 174 ? 4.044 -9.371 -17.078 1.00 69.00 174 PRO A O 1
ATOM 1429 N N . THR A 1 175 ? 5.869 -10.558 -16.554 1.00 74.00 175 THR A N 1
ATOM 1430 C CA . THR A 1 175 ? 6.090 -11.066 -17.906 1.00 74.00 175 THR A CA 1
ATOM 1431 C C . THR A 1 175 ? 5.305 -12.355 -18.121 1.00 74.00 175 THR A C 1
ATOM 1433 O O . THR A 1 175 ? 5.108 -13.158 -17.205 1.00 74.00 175 THR A O 1
ATOM 1436 N N . VAL A 1 176 ? 4.838 -12.558 -19.351 1.00 81.81 176 VAL A N 1
ATOM 1437 C CA . VAL A 1 176 ? 4.255 -13.831 -19.780 1.00 81.81 176 VAL A CA 1
ATOM 1438 C C . VAL A 1 176 ? 5.291 -14.603 -20.582 1.00 81.81 176 VAL A C 1
ATOM 1440 O O . VAL A 1 176 ? 5.911 -14.060 -21.493 1.00 81.81 176 VAL A O 1
ATOM 1443 N N . THR A 1 177 ? 5.470 -15.879 -20.254 1.00 84.62 177 THR A N 1
ATOM 1444 C CA . THR A 1 177 ? 6.290 -16.790 -21.055 1.00 84.62 177 THR A CA 1
ATOM 1445 C C . THR A 1 177 ? 5.384 -17.525 -22.030 1.00 84.62 177 THR A C 1
ATOM 1447 O O . THR A 1 177 ? 4.394 -18.131 -21.619 1.00 84.62 177 THR A O 1
ATOM 1450 N N . ILE A 1 178 ? 5.719 -17.465 -23.317 1.00 89.56 178 ILE A N 1
ATOM 1451 C CA . ILE A 1 178 ? 5.045 -18.219 -24.374 1.00 89.56 178 ILE A CA 1
ATOM 1452 C C . ILE A 1 178 ? 6.047 -19.228 -24.923 1.00 89.56 178 ILE A C 1
ATOM 1454 O O . ILE A 1 178 ? 7.104 -18.838 -25.418 1.00 89.56 178 ILE A O 1
ATOM 1458 N N . ASP A 1 179 ? 5.691 -20.508 -24.862 1.00 92.00 179 ASP A N 1
ATOM 1459 C CA . ASP A 1 179 ? 6.492 -21.589 -25.427 1.00 92.00 179 ASP A CA 1
ATOM 1460 C C . ASP A 1 179 ? 5.970 -21.958 -26.823 1.00 92.00 179 ASP A C 1
ATOM 1462 O O . ASP A 1 179 ? 4.764 -22.108 -27.035 1.00 92.00 179 ASP A O 1
ATOM 1466 N N . ALA A 1 180 ? 6.885 -22.104 -27.783 1.00 92.75 180 ALA A N 1
ATOM 1467 C CA . ALA A 1 180 ? 6.590 -22.534 -29.145 1.00 92.75 180 ALA A CA 1
ATOM 1468 C C . ALA A 1 180 ? 7.670 -23.501 -29.644 1.00 92.75 180 ALA A C 1
ATOM 1470 O O . ALA A 1 180 ? 8.863 -23.285 -29.422 1.00 92.75 180 ALA A O 1
ATOM 1471 N N . GLU A 1 181 ? 7.248 -24.551 -30.345 1.00 94.00 181 GLU A N 1
ATOM 1472 C CA . GLU A 1 181 ? 8.137 -25.550 -30.934 1.00 94.00 181 GLU A CA 1
ATOM 1473 C C . GLU A 1 181 ? 8.229 -25.355 -32.450 1.00 94.00 181 GLU A C 1
ATOM 1475 O O . GLU A 1 181 ? 7.235 -25.069 -33.120 1.00 94.00 181 GLU A O 1
ATOM 1480 N N . PHE A 1 182 ? 9.436 -25.519 -32.992 1.00 92.31 182 PHE A N 1
ATOM 1481 C CA . PHE A 1 182 ? 9.711 -25.402 -34.420 1.00 92.31 182 PHE A CA 1
ATOM 1482 C C . PHE A 1 182 ? 10.468 -26.633 -34.904 1.00 92.31 182 PHE A C 1
ATOM 1484 O O . PHE A 1 182 ? 11.465 -27.029 -34.301 1.00 92.31 182 PHE A O 1
ATOM 1491 N N . GLU A 1 183 ? 10.043 -27.181 -36.038 1.00 93.31 183 GLU A N 1
ATOM 1492 C CA . GLU A 1 183 ? 10.803 -28.185 -36.776 1.00 93.31 183 GLU A CA 1
ATOM 1493 C C . GLU A 1 183 ? 11.589 -27.482 -37.891 1.00 93.31 183 GLU A C 1
ATOM 1495 O O . GLU A 1 183 ? 11.012 -26.844 -38.774 1.00 93.31 183 GLU A O 1
ATOM 1500 N N . ILE A 1 184 ? 12.921 -27.538 -37.825 1.00 93.25 184 ILE A N 1
ATOM 1501 C CA . ILE A 1 184 ? 13.811 -26.820 -38.747 1.00 93.25 184 ILE A CA 1
ATOM 1502 C C . ILE A 1 184 ? 14.782 -27.818 -39.369 1.00 93.25 184 ILE A C 1
ATOM 1504 O O . ILE A 1 184 ? 15.514 -28.508 -38.665 1.00 93.25 184 ILE A O 1
ATOM 1508 N N . THR A 1 185 ? 14.825 -27.879 -40.700 1.00 93.06 185 THR A N 1
ATOM 1509 C CA . THR A 1 185 ? 15.729 -28.769 -41.443 1.00 93.06 185 THR A CA 1
ATOM 1510 C C . THR A 1 185 ? 16.491 -27.996 -42.511 1.00 93.06 185 THR A C 1
ATOM 1512 O O . THR A 1 185 ? 15.898 -27.273 -43.310 1.00 93.06 185 THR A O 1
ATOM 1515 N N . VAL A 1 186 ? 17.813 -28.182 -42.558 1.00 94.81 186 VAL A N 1
ATOM 1516 C CA . VAL A 1 186 ? 18.692 -27.604 -43.585 1.00 94.81 186 VAL A CA 1
ATOM 1517 C C . VAL A 1 186 ? 19.564 -28.735 -44.162 1.00 94.81 186 VAL A C 1
ATOM 1519 O O . VAL A 1 186 ? 20.553 -29.116 -43.536 1.00 94.81 186 VAL A O 1
ATOM 1522 N N . PRO A 1 187 ? 19.203 -29.327 -45.322 1.00 93.06 187 PRO A N 1
ATOM 1523 C CA . PRO A 1 187 ? 19.772 -30.588 -45.812 1.00 93.06 187 PRO A CA 1
ATOM 1524 C C . PRO A 1 187 ? 21.100 -30.393 -46.567 1.00 93.06 187 PRO A C 1
ATOM 1526 O O . PRO A 1 187 ? 21.236 -30.767 -47.731 1.00 93.06 187 PRO A O 1
ATOM 1529 N N . ILE A 1 188 ? 22.087 -29.786 -45.909 1.00 95.00 188 ILE A N 1
ATOM 1530 C CA . ILE A 1 188 ? 23.452 -29.582 -46.421 1.00 95.00 188 ILE A CA 1
ATOM 1531 C C . ILE A 1 188 ? 24.480 -29.868 -45.314 1.00 95.00 188 ILE A C 1
ATOM 1533 O O . ILE A 1 188 ? 24.122 -29.817 -44.137 1.00 95.00 188 ILE A O 1
ATOM 1537 N N . PRO A 1 189 ? 25.756 -30.160 -45.649 1.00 93.44 189 PRO A N 1
ATOM 1538 C CA . PRO A 1 189 ? 26.754 -30.600 -44.667 1.00 93.44 189 PRO A CA 1
ATOM 1539 C C . PRO A 1 189 ? 26.968 -29.665 -43.465 1.00 93.44 189 PRO A C 1
ATOM 1541 O O . PRO A 1 189 ? 27.291 -30.145 -42.387 1.00 93.44 189 PRO A O 1
ATOM 1544 N N . ASN A 1 190 ? 26.769 -28.356 -43.635 1.00 93.50 190 ASN A N 1
ATOM 1545 C CA . ASN A 1 190 ? 26.882 -27.323 -42.596 1.00 93.50 190 ASN A CA 1
ATOM 1546 C C . ASN A 1 190 ? 25.512 -26.809 -42.100 1.00 93.50 190 ASN A C 1
ATOM 1548 O O . ASN A 1 190 ? 25.382 -25.664 -41.664 1.00 93.50 190 ASN A O 1
ATOM 1552 N N . GLY A 1 191 ? 24.457 -27.623 -42.224 1.00 93.06 191 GLY A N 1
ATOM 1553 C CA . GLY A 1 191 ? 23.092 -27.228 -41.875 1.00 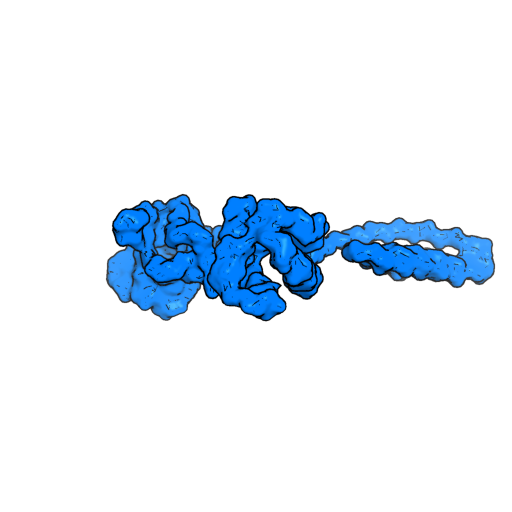93.06 191 GLY A CA 1
ATOM 1554 C C . GLY A 1 191 ? 22.917 -26.849 -40.400 1.00 93.06 191 GLY A C 1
ATOM 1555 O O . GLY A 1 191 ? 22.179 -25.916 -40.098 1.00 93.06 191 GLY A O 1
ATOM 1556 N N . ILE A 1 192 ? 23.634 -27.513 -39.485 1.00 92.31 192 ILE A N 1
ATOM 1557 C CA . ILE A 1 192 ? 23.573 -27.230 -38.040 1.00 92.31 192 ILE A CA 1
ATOM 1558 C C . ILE A 1 192 ? 24.114 -25.831 -37.739 1.00 92.31 192 ILE A C 1
ATOM 1560 O O . ILE A 1 192 ? 23.494 -25.082 -36.983 1.00 92.31 192 ILE A O 1
ATOM 1564 N N . GLU A 1 193 ? 25.260 -25.474 -38.319 1.00 94.12 193 GLU A N 1
ATOM 1565 C CA . GLU A 1 193 ? 25.882 -24.160 -38.153 1.00 94.12 193 GLU A CA 1
ATOM 1566 C C . GLU A 1 193 ? 24.936 -23.060 -38.639 1.00 94.12 193 GLU A C 1
ATOM 1568 O O . GLU A 1 193 ? 24.709 -22.089 -37.922 1.00 94.12 193 GLU A O 1
ATOM 1573 N N . ILE A 1 194 ? 24.296 -23.269 -39.793 1.00 94.94 194 ILE A N 1
ATOM 1574 C CA . ILE A 1 194 ? 23.329 -22.323 -40.361 1.00 94.94 194 ILE A CA 1
ATOM 1575 C C . ILE A 1 194 ? 22.111 -22.149 -39.446 1.00 94.94 194 ILE A C 1
ATOM 1577 O O . ILE A 1 194 ? 21.692 -21.018 -39.202 1.00 94.94 194 ILE A O 1
ATOM 1581 N N . ILE A 1 195 ? 21.551 -23.242 -38.909 1.00 94.94 195 ILE A N 1
ATOM 1582 C CA . ILE A 1 195 ? 20.413 -23.175 -37.976 1.00 94.94 195 ILE A CA 1
ATOM 1583 C C . ILE A 1 195 ? 20.810 -22.403 -36.715 1.00 94.94 195 ILE A C 1
ATOM 1585 O O . ILE A 1 195 ? 20.085 -21.504 -36.289 1.00 94.94 195 ILE A O 1
ATOM 1589 N N . LYS A 1 196 ? 21.972 -22.713 -36.128 1.00 94.75 196 LYS A N 1
ATOM 1590 C CA . LYS A 1 196 ? 22.461 -22.024 -34.927 1.00 94.75 196 LYS A CA 1
ATOM 1591 C C . LYS A 1 196 ? 22.655 -20.534 -35.173 1.00 94.75 196 LYS A C 1
ATOM 1593 O O . LYS A 1 196 ? 22.151 -19.735 -34.391 1.00 94.75 196 LYS A O 1
ATOM 1598 N N . GLU A 1 197 ? 23.348 -20.157 -36.245 1.00 95.88 197 GLU A N 1
ATOM 1599 C CA . GLU A 1 197 ? 23.578 -18.751 -36.587 1.00 95.88 197 GLU A CA 1
ATOM 1600 C C . GLU A 1 197 ? 22.263 -18.000 -36.818 1.00 95.88 197 GLU A C 1
ATOM 1602 O O . GLU A 1 197 ? 22.092 -16.892 -36.309 1.00 95.88 197 GLU A O 1
ATOM 1607 N N . ALA A 1 198 ? 21.308 -18.613 -37.526 1.00 95.81 198 ALA A N 1
ATOM 1608 C CA . ALA A 1 198 ? 20.000 -18.016 -37.774 1.00 95.81 198 ALA A CA 1
ATOM 1609 C C . ALA A 1 198 ? 19.214 -17.780 -36.474 1.00 95.81 198 ALA A C 1
ATOM 1611 O O . ALA A 1 198 ? 18.707 -16.677 -36.260 1.00 95.81 198 ALA A O 1
ATOM 1612 N N . LEU A 1 199 ? 19.149 -18.782 -35.589 1.00 95.75 199 LEU A N 1
ATOM 1613 C CA . LEU A 1 199 ? 18.431 -18.687 -34.313 1.00 95.75 199 LEU A CA 1
ATOM 1614 C C . LEU A 1 199 ? 19.107 -17.720 -33.337 1.00 95.75 199 LEU A C 1
ATOM 1616 O O . LEU A 1 199 ? 18.420 -16.936 -32.689 1.00 95.75 199 LEU A O 1
ATOM 1620 N N . ILE A 1 200 ? 20.441 -17.718 -33.255 1.00 95.75 200 ILE A N 1
ATOM 1621 C CA . ILE A 1 200 ? 21.192 -16.759 -32.431 1.00 95.75 200 ILE A CA 1
ATOM 1622 C C . ILE A 1 200 ? 20.925 -15.336 -32.917 1.00 95.75 200 ILE A C 1
ATOM 1624 O O . ILE A 1 200 ? 20.576 -14.472 -32.120 1.00 95.75 200 ILE A O 1
ATOM 1628 N N . ARG A 1 201 ? 20.999 -15.101 -34.229 1.00 96.31 201 ARG A N 1
ATOM 1629 C CA . ARG A 1 201 ? 20.733 -13.781 -34.804 1.00 96.31 201 ARG A CA 1
ATOM 1630 C C . ARG A 1 201 ? 19.292 -13.324 -34.569 1.00 96.31 201 ARG A C 1
ATOM 1632 O O . ARG A 1 201 ? 19.068 -12.148 -34.297 1.00 96.31 201 ARG A O 1
ATOM 1639 N N . ALA A 1 202 ? 18.322 -14.231 -34.688 1.00 94.88 202 ALA A N 1
ATOM 1640 C CA . ALA A 1 202 ? 16.920 -13.935 -34.402 1.00 94.88 202 ALA A CA 1
ATOM 1641 C C . ALA A 1 202 ? 16.704 -13.607 -32.918 1.00 94.88 202 ALA A C 1
ATOM 1643 O O . ALA A 1 202 ? 16.038 -12.623 -32.608 1.00 94.88 202 ALA A O 1
ATOM 1644 N N . ARG A 1 203 ? 17.311 -14.391 -32.017 1.00 95.25 203 ARG A N 1
ATOM 1645 C CA . ARG A 1 203 ? 17.290 -14.163 -30.568 1.00 95.25 203 ARG A CA 1
ATOM 1646 C C . ARG A 1 203 ? 17.858 -12.796 -30.218 1.00 95.25 203 ARG A C 1
ATOM 1648 O O . ARG A 1 203 ? 17.208 -12.043 -29.509 1.00 95.25 203 ARG A O 1
ATOM 1655 N N . ASP A 1 204 ? 19.058 -12.490 -30.703 1.00 94.81 204 ASP A N 1
ATOM 1656 C CA . ASP A 1 204 ? 19.760 -11.255 -30.353 1.00 94.81 204 ASP A CA 1
ATOM 1657 C C . ASP A 1 204 ? 18.958 -10.038 -30.808 1.00 94.81 204 ASP A C 1
ATOM 1659 O O . ASP A 1 204 ? 18.747 -9.123 -30.024 1.00 94.81 204 ASP A O 1
ATOM 1663 N N . ARG A 1 205 ? 18.400 -10.092 -32.023 1.00 93.88 205 ARG A N 1
ATOM 1664 C CA . ARG A 1 205 ? 17.510 -9.047 -32.531 1.00 93.88 205 ARG A CA 1
ATOM 1665 C C . ARG A 1 205 ? 16.229 -8.900 -31.708 1.00 93.88 205 ARG A C 1
ATOM 1667 O O . ARG A 1 205 ? 15.783 -7.783 -31.495 1.00 93.88 205 ARG A O 1
ATOM 1674 N N . ALA A 1 206 ? 15.604 -10.001 -31.294 1.00 90.56 206 ALA A N 1
ATOM 1675 C CA . ALA A 1 206 ? 14.386 -9.937 -30.487 1.00 90.56 206 ALA A CA 1
ATOM 1676 C C . ALA A 1 206 ? 14.664 -9.380 -29.081 1.00 90.56 206 ALA A C 1
ATOM 1678 O O . ALA A 1 206 ? 13.879 -8.597 -28.563 1.00 90.56 206 ALA A O 1
ATOM 1679 N N . ASN A 1 207 ? 15.812 -9.727 -28.497 1.00 90.62 207 ASN A N 1
ATOM 1680 C CA . ASN A 1 207 ? 16.214 -9.286 -27.160 1.00 90.62 207 ASN A CA 1
ATOM 1681 C C . ASN A 1 207 ? 16.723 -7.833 -27.115 1.00 90.62 207 ASN A C 1
ATOM 1683 O O . ASN A 1 207 ? 17.028 -7.333 -26.034 1.00 90.62 207 ASN A O 1
ATOM 1687 N N . GLU A 1 208 ? 16.840 -7.153 -28.259 1.00 89.25 208 GLU A N 1
ATOM 1688 C CA . GLU A 1 208 ? 17.059 -5.700 -28.305 1.00 89.25 208 GLU A CA 1
ATOM 1689 C C . GLU A 1 208 ? 15.796 -4.917 -27.900 1.00 89.25 208 GLU A C 1
ATOM 1691 O O . GLU A 1 208 ? 15.898 -3.764 -27.477 1.00 89.25 208 GLU A O 1
ATOM 1696 N N . GLU A 1 209 ? 14.609 -5.524 -28.008 1.00 82.62 209 GLU A N 1
ATOM 1697 C CA . GLU A 1 209 ? 13.341 -4.901 -27.633 1.00 82.62 209 GLU A CA 1
ATOM 1698 C C . GLU A 1 209 ? 13.132 -4.952 -26.110 1.00 82.62 209 GLU A C 1
ATOM 1700 O O . GLU A 1 209 ? 13.211 -6.007 -25.476 1.00 82.62 209 GLU A O 1
ATOM 1705 N N . GLN A 1 210 ? 12.874 -3.793 -25.493 1.00 72.38 210 GLN A N 1
ATOM 1706 C CA . GLN A 1 210 ? 12.662 -3.717 -24.047 1.00 72.38 210 GLN A CA 1
ATOM 1707 C C . GLN A 1 210 ? 11.420 -4.511 -23.629 1.00 72.38 210 GLN A C 1
ATOM 1709 O O . GLN A 1 210 ? 10.347 -4.355 -24.202 1.00 72.38 210 GLN A O 1
ATOM 1714 N N . GLY A 1 211 ? 11.565 -5.336 -22.590 1.00 73.00 211 GLY A N 1
ATOM 1715 C CA . GLY A 1 211 ? 10.476 -6.161 -22.058 1.00 73.00 211 GLY A CA 1
ATOM 1716 C C . GLY A 1 211 ? 10.287 -7.508 -22.762 1.00 73.00 211 GLY A C 1
ATOM 1717 O O . GLY A 1 211 ? 9.422 -8.275 -22.343 1.00 73.00 211 GLY A O 1
ATOM 1718 N N . ILE A 1 212 ? 11.105 -7.833 -23.773 1.00 84.75 212 ILE A N 1
ATOM 1719 C CA . ILE A 1 212 ? 11.075 -9.124 -24.471 1.00 84.75 212 ILE A CA 1
ATOM 1720 C C . ILE A 1 212 ? 12.345 -9.924 -24.163 1.00 84.75 212 ILE A C 1
ATOM 1722 O O . ILE A 1 212 ? 13.464 -9.434 -24.294 1.00 84.75 212 ILE A O 1
ATOM 1726 N N . GLU A 1 213 ? 12.173 -11.192 -23.783 1.00 88.81 213 GLU A N 1
ATOM 1727 C CA . GLU A 1 213 ? 13.265 -12.162 -23.692 1.00 88.81 213 GLU A CA 1
ATOM 1728 C C . GLU A 1 213 ? 12.902 -13.425 -24.482 1.00 88.81 213 GLU A C 1
ATOM 1730 O O . GLU A 1 213 ? 11.979 -14.160 -24.138 1.00 88.81 213 GLU A O 1
ATOM 1735 N N . VAL A 1 214 ? 13.663 -13.700 -25.537 1.00 93.56 214 VAL A N 1
ATOM 1736 C CA . VAL A 1 214 ? 13.575 -14.908 -26.355 1.00 93.56 214 VAL A CA 1
ATOM 1737 C C . VAL A 1 214 ? 14.728 -15.843 -26.010 1.00 93.56 214 VAL A C 1
ATOM 1739 O O . VAL A 1 214 ? 15.893 -15.442 -25.904 1.00 93.56 214 VAL A O 1
ATOM 1742 N N . LYS A 1 215 ? 14.405 -17.130 -25.870 1.00 93.06 215 LYS A N 1
ATOM 1743 C CA . LYS A 1 215 ? 15.359 -18.226 -25.684 1.00 93.06 215 LYS A CA 1
ATOM 1744 C C . LYS A 1 215 ? 15.014 -19.353 -26.651 1.00 93.06 215 LYS A C 1
ATOM 1746 O O . LYS A 1 215 ? 13.859 -19.739 -26.763 1.00 93.06 215 LYS A O 1
ATOM 1751 N N . PHE A 1 216 ? 16.028 -19.897 -27.320 1.00 94.19 216 PHE A N 1
ATOM 1752 C CA . PHE A 1 216 ? 15.891 -21.108 -28.128 1.00 94.19 216 PHE A CA 1
ATOM 1753 C C . PHE A 1 216 ? 16.550 -22.277 -27.404 1.00 94.19 216 PHE A C 1
ATOM 1755 O O . PHE A 1 216 ? 17.727 -22.200 -27.043 1.00 94.19 216 PHE A O 1
ATOM 1762 N N . SER A 1 217 ? 15.797 -23.360 -27.233 1.00 92.56 217 SER A N 1
ATOM 1763 C CA . SER A 1 217 ? 16.265 -24.616 -26.649 1.00 92.56 217 SER A CA 1
ATOM 1764 C C . SER A 1 217 ? 16.120 -25.731 -27.679 1.00 92.56 217 SER A C 1
ATOM 1766 O O . SER A 1 217 ? 15.085 -25.850 -28.326 1.00 92.56 217 SER A O 1
ATOM 1768 N N . TYR A 1 218 ? 17.157 -26.551 -27.836 1.00 92.25 218 TYR A N 1
ATOM 1769 C CA . TYR A 1 218 ? 17.092 -27.741 -28.682 1.00 92.25 218 TYR A CA 1
ATOM 1770 C C . TYR A 1 218 ? 16.466 -28.895 -27.895 1.00 92.25 218 TYR A C 1
ATOM 1772 O O . TYR A 1 218 ? 17.014 -29.301 -26.869 1.00 92.25 218 TYR A O 1
ATOM 1780 N N . LEU A 1 219 ? 15.329 -29.406 -28.371 1.00 89.19 219 LEU A N 1
ATOM 1781 C CA . LEU A 1 219 ? 14.578 -30.483 -27.711 1.00 89.19 219 LEU A CA 1
ATOM 1782 C C . LEU A 1 219 ? 14.914 -31.880 -28.255 1.00 89.19 219 LEU A C 1
ATOM 1784 O O . LEU A 1 219 ? 14.650 -32.876 -27.587 1.00 89.19 219 LEU A O 1
ATOM 1788 N N . GLY A 1 220 ? 15.527 -31.961 -29.436 1.00 82.06 220 GLY A N 1
ATOM 1789 C CA . GLY A 1 220 ? 15.801 -33.215 -30.134 1.00 82.06 220 GLY A CA 1
ATOM 1790 C C . GLY A 1 220 ? 15.553 -33.087 -31.634 1.00 82.06 220 GLY A C 1
ATOM 1791 O O . GLY A 1 220 ? 15.029 -32.072 -32.091 1.00 82.06 220 GLY A O 1
ATOM 1792 N N . ALA A 1 221 ? 15.964 -34.112 -32.374 1.00 67.81 221 ALA A N 1
ATOM 1793 C CA . ALA A 1 221 ? 15.696 -34.313 -33.794 1.00 67.81 221 ALA A CA 1
ATOM 1794 C C . ALA A 1 221 ? 15.044 -35.684 -33.975 1.00 67.81 221 ALA A C 1
ATOM 1796 O O . ALA A 1 221 ? 15.367 -36.582 -33.158 1.00 67.81 221 ALA A O 1
#

InterPro domains:
  IPR003029 S1 domain [PF00575] (9-83)
  IPR003029 S1 domain [PS50126] (12-83)
  IPR003029 S1 domain [SM00316] (10-83)
  IPR011488 Translation initiation factor 2, alpha subunit [PF07541] (121-221)
  IPR011488 Translation initiation factor 2, alpha subunit [PTHR10602] (6-216)
  IPR012340 Nucleic acid-binding, OB-fold [G3DSA:2.40.50.140] (1-85)
  IPR012340 Nucleic acid-binding, OB-fold [SSF50249] (7-87)
  IPR024054 Translation initiation factor 2, alpha subunit, middle domain superfamily [G3DSA:1.10.150.190] (86-171)
  IPR024054 Translation initiation factor 2, alpha subunit, middle domain superfamily [SSF116742] (85-174)
  IPR024055 Translation initiation factor 2, alpha subunit, C-terminal [G3DSA:3.30.70.1130] (173-221)
  IPR024055 Translation initiation factor 2, alpha subunit, C-terminal [SSF110993] (175-216)
  IPR044126 IF2a, S1-like domain [cd04452] (9-84)

Nearest PDB structures (foldseek):
  3aev-assembly1_A  TM=9.884E-01  e=1.192E-27  Pyrococcus horikoshii
  1yz6-assembly1_A  TM=7.87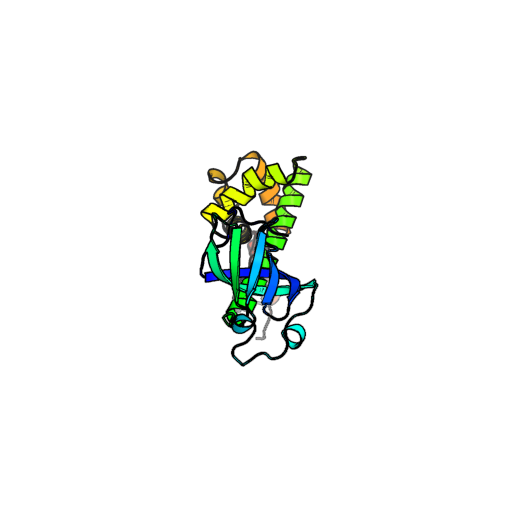2E-01  e=4.356E-31  Pyrococcus abyssi
  1q46-assembly1_A  TM=8.489E-01  e=2.816E-14  Saccharomyces cerevisiae
  8s8i-assembly1_j  TM=7.581E-01  e=6.692E-14  Saccharomyces cerevisiae S288C
  8pj3-assembly1_r  TM=8.384E-01  e=8.983E-13  Homo sapiens

Mean predicted aligned error: 7.31 Å

Fol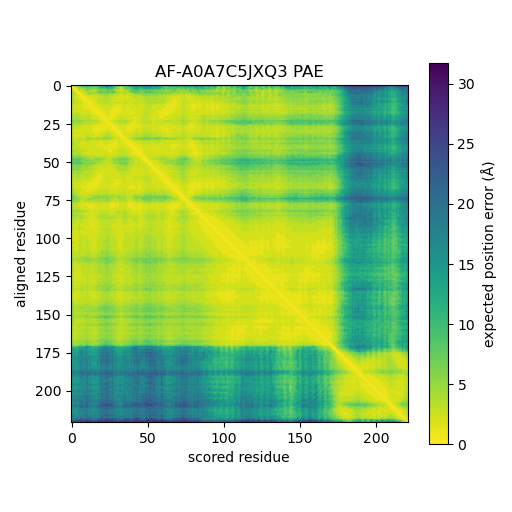dseek 3Di:
DQAAPDQDDDAFDKFKWAFADDDQQWTKTHTPRHPPAIETEGQCQQAVDRDRGSCVRDDHRDIFIWTFHDADPVVSYTYTHPHPADPVNRVVVVVLVVLSVVLLVLLVQLCVVVVHDSVVSCVQQVNLCCVVVVGSSVVLLCCLVVNLVSCPVRGPPVSSVSSRVSSVVRPDHDADDDDDDDDDDDPDPCGVVVVVVVVVVVQVVQVVDPRDHDDDDDPDD

pLDDT: mean 93.68, std 5.17, range [67.81, 98.25]